Protein AF-A0A814R5I7-F1 (afdb_monomer_lite)

Secondary structure (DSSP, 8-state):
-------------------GGGS---HHHHHHHHHHIIIII--HHHHHHHHHHHHHHTT--HHHHHHHHHHTT---HHHHHHHHHHHHHS-HHHHHHTT--------STT-PPPPHHHHHHHHHHTTEEEEE----TTHHHHTSHHHHHHHHHHHHHHHTTTTTB-EE-TTSPEEPPSSS-B-EEEEEEEEEESSPPPSEEEEETT--PPPPPPSSPEEEEEEEEEESTT-SB-B--HHHHHHHHHH-GGGGS-SS-EEPTTB--EEE-BTTB----HHHHHHHHHHHHHHHTT-GGGS--

Foldseek 3Di:
DDDDDDDPPDDDPPPPPPDCPLQAADPVLLVVLVVLCVVVVVDLLSVLLSQLNVCSNVRNDLVVSQVVCVVVVHDHSVSSSVLNVCSVPPPPVVNVVVVFPQPPDDPDPPDGDGDPVRVVVVLVVQQWDKDFPPDDPPPPVCPPPVNVVVVVVVVCVCVVCVLQEWDADPVRDTDARDPHNDKDKDKDKDKDWDPDDDRIDIDHVPDDDDDDDDPTWIKMKIFIAISDPVDRGDFDDPVLLVVLCVVPVCLVDDPQWDDDRRGLITMHTPPVTHDDDPVNVVVSVVNVVSSVVSPVSPVDD

Structure (mmCIF, N/CA/C/O backbone):
data_AF-A0A814R5I7-F1
#
_entry.id   AF-A0A814R5I7-F1
#
loop_
_atom_site.gro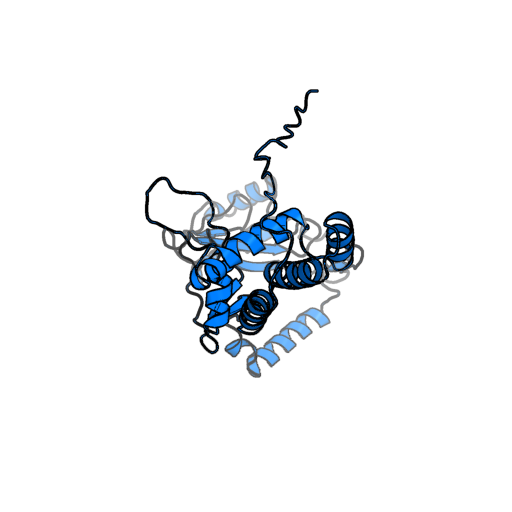up_PDB
_atom_site.id
_atom_site.type_symbol
_atom_site.label_atom_id
_atom_site.label_alt_id
_atom_site.label_comp_id
_atom_site.label_asym_id
_atom_site.label_entity_id
_atom_site.label_seq_id
_atom_site.pdbx_PDB_ins_code
_atom_site.Cartn_x
_atom_site.Cartn_y
_atom_site.Cartn_z
_atom_site.occupancy
_atom_site.B_iso_or_equiv
_atom_site.auth_seq_id
_atom_site.auth_comp_id
_atom_site.auth_asym_id
_atom_site.auth_atom_id
_atom_site.pdbx_PDB_model_num
ATOM 1 N N . MET A 1 1 ? 15.062 39.187 -3.751 1.00 37.19 1 MET A N 1
ATOM 2 C CA . MET A 1 1 ? 15.415 39.799 -5.048 1.00 37.19 1 MET A CA 1
ATOM 3 C C . MET A 1 1 ? 16.868 39.482 -5.330 1.00 37.19 1 MET A C 1
ATOM 5 O O . MET A 1 1 ? 17.689 39.780 -4.473 1.00 37.19 1 MET A O 1
ATOM 9 N N . ASN A 1 2 ? 17.101 38.852 -6.484 1.00 27.20 2 ASN A N 1
ATOM 10 C CA . ASN A 1 2 ? 18.359 38.449 -7.135 1.00 27.20 2 ASN A CA 1
ATOM 11 C C . ASN A 1 2 ? 18.425 36.939 -7.363 1.00 27.20 2 ASN A C 1
ATOM 13 O O . ASN A 1 2 ? 19.121 36.206 -6.669 1.00 27.20 2 ASN A O 1
ATOM 17 N N . GLU A 1 3 ? 17.661 36.511 -8.368 1.00 25.61 3 GLU A N 1
ATOM 18 C CA . GLU A 1 3 ? 17.960 35.323 -9.157 1.00 25.61 3 GLU A CA 1
ATOM 19 C C . GLU A 1 3 ? 19.057 35.702 -10.157 1.00 25.61 3 GLU A C 1
ATOM 21 O O . GLU A 1 3 ? 18.849 36.534 -11.039 1.00 25.61 3 GLU A O 1
ATOM 26 N N . SER A 1 4 ? 20.240 35.120 -9.999 1.00 27.11 4 SER A N 1
ATOM 27 C CA . SER A 1 4 ? 21.266 35.070 -11.036 1.00 27.11 4 SER A CA 1
ATOM 28 C C . SER A 1 4 ? 21.045 33.797 -11.848 1.00 27.11 4 SER A C 1
ATOM 30 O O . SER A 1 4 ? 21.457 32.701 -11.475 1.00 27.11 4 SER A O 1
ATOM 32 N N . SER A 1 5 ? 20.348 33.964 -12.966 1.00 29.08 5 SER A N 1
ATOM 33 C CA . SER A 1 5 ? 20.273 33.026 -14.079 1.00 29.08 5 SER A CA 1
ATOM 34 C C . SER A 1 5 ? 21.670 32.797 -14.656 1.00 29.08 5 SER A C 1
ATOM 36 O O . SER A 1 5 ? 22.244 33.708 -15.250 1.00 29.08 5 SER A O 1
ATOM 38 N N . ASN A 1 6 ? 22.213 31.591 -14.486 1.00 26.33 6 ASN A N 1
ATOM 39 C CA . ASN A 1 6 ? 23.470 31.195 -15.111 1.00 26.33 6 ASN A CA 1
ATOM 40 C C . ASN A 1 6 ? 23.165 30.505 -16.447 1.00 26.33 6 ASN A C 1
ATOM 42 O O . ASN A 1 6 ? 22.925 29.299 -16.517 1.00 26.33 6 ASN A O 1
ATOM 46 N N . SER A 1 7 ? 23.117 31.315 -17.501 1.00 31.27 7 SER A N 1
ATOM 47 C CA . SER A 1 7 ? 23.242 30.891 -18.889 1.00 31.27 7 SER A CA 1
ATOM 48 C C . SER A 1 7 ? 24.701 30.522 -19.155 1.00 31.27 7 SER A C 1
ATOM 50 O O . SER A 1 7 ? 25.537 31.411 -19.265 1.00 31.27 7 SER A O 1
ATOM 52 N N . ASN A 1 8 ? 25.002 29.231 -19.281 1.00 26.02 8 ASN A N 1
ATOM 53 C CA . ASN A 1 8 ? 26.243 28.768 -19.905 1.00 26.02 8 ASN A CA 1
ATOM 54 C C . ASN A 1 8 ? 25.901 28.157 -21.267 1.00 26.02 8 ASN A C 1
ATOM 56 O O . ASN A 1 8 ? 25.852 26.943 -21.449 1.00 26.02 8 ASN A O 1
ATOM 60 N N . THR A 1 9 ? 25.593 29.043 -22.206 1.00 34.47 9 THR A N 1
ATOM 61 C CA . THR A 1 9 ? 25.964 28.894 -23.613 1.00 34.47 9 THR A CA 1
ATOM 62 C C . THR A 1 9 ? 27.345 29.509 -23.745 1.00 34.47 9 THR A C 1
ATOM 64 O O . THR A 1 9 ? 27.457 30.693 -23.459 1.00 34.47 9 THR A O 1
ATOM 67 N N . ASP A 1 10 ? 28.341 28.689 -24.067 1.00 28.52 10 ASP A N 1
ATOM 68 C CA . ASP A 1 10 ? 29.687 29.007 -24.575 1.00 28.52 10 ASP A CA 1
ATOM 69 C C . ASP A 1 10 ? 30.515 27.721 -24.358 1.00 28.52 10 ASP A C 1
ATOM 71 O O . ASP A 1 10 ? 30.380 27.076 -23.321 1.00 28.52 10 ASP A O 1
ATOM 75 N N . SER A 1 11 ? 31.371 27.221 -25.238 1.00 35.88 11 SER A N 1
ATOM 76 C CA . SER A 1 11 ? 31.868 27.685 -26.526 1.00 35.88 11 SER A CA 1
ATOM 77 C C . SER A 1 11 ? 32.861 26.609 -26.984 1.00 35.88 11 SER A C 1
ATOM 79 O O . SER A 1 11 ? 33.889 26.428 -26.347 1.00 35.88 11 SER A O 1
ATOM 81 N N . GLU A 1 12 ? 32.571 25.879 -28.059 1.00 33.19 12 GLU A N 1
ATOM 82 C CA . GLU A 1 12 ? 33.592 25.153 -28.838 1.00 33.19 12 GLU A CA 1
ATOM 83 C C . GLU A 1 12 ? 33.170 25.196 -30.317 1.00 33.19 12 GLU A C 1
ATOM 85 O O . GLU A 1 12 ? 32.994 24.176 -30.981 1.00 33.19 12 GLU A O 1
ATOM 90 N N . ASP A 1 13 ? 32.957 26.415 -30.825 1.00 34.81 13 ASP A N 1
ATOM 91 C CA . ASP A 1 13 ? 33.094 26.698 -32.253 1.00 34.81 13 ASP A CA 1
ATOM 92 C C . ASP A 1 13 ? 34.601 26.757 -32.546 1.00 34.81 13 ASP A C 1
ATOM 94 O O . ASP A 1 13 ? 35.219 27.819 -32.590 1.00 34.81 13 ASP A O 1
ATOM 98 N N . GLU A 1 14 ? 35.222 25.586 -32.686 1.00 37.84 14 GLU A N 1
ATOM 99 C CA . GLU A 1 14 ? 36.399 25.497 -33.542 1.00 37.84 14 GLU A CA 1
ATOM 100 C C . GLU A 1 14 ? 35.899 25.734 -34.968 1.00 37.84 14 GLU A C 1
ATOM 102 O O . GLU A 1 14 ? 35.160 24.911 -35.519 1.00 37.84 14 GLU A O 1
ATOM 107 N N . ASP A 1 15 ? 36.261 26.887 -35.536 1.00 37.28 15 ASP A N 1
ATOM 108 C CA . ASP A 1 15 ? 36.061 27.224 -36.942 1.00 37.28 15 ASP A CA 1
ATOM 109 C C . ASP A 1 15 ? 36.700 26.135 -37.814 1.00 37.28 15 ASP A C 1
ATOM 111 O O . ASP A 1 15 ? 37.879 26.170 -38.166 1.00 37.28 15 ASP A O 1
ATOM 115 N N . PHE A 1 16 ? 35.906 25.118 -38.143 1.00 44.50 16 PHE A N 1
ATOM 116 C CA . PHE A 1 16 ? 36.262 24.103 -39.115 1.00 44.50 16 PHE A CA 1
ATOM 117 C C . PHE A 1 16 ? 36.207 24.771 -40.489 1.00 44.50 16 PHE A C 1
ATOM 119 O O . PHE A 1 16 ? 35.162 24.791 -41.146 1.00 44.50 16 PHE A O 1
ATOM 126 N N . GLU A 1 17 ? 37.322 25.375 -40.902 1.00 43.75 17 GLU A N 1
ATOM 127 C CA . GLU A 1 17 ? 37.530 25.802 -42.280 1.00 43.75 17 GLU A CA 1
ATOM 128 C C . GLU A 1 17 ? 37.370 24.570 -43.176 1.00 43.75 17 GLU A C 1
ATOM 130 O O . GLU A 1 17 ? 38.229 23.690 -43.240 1.00 43.75 17 GLU A O 1
ATOM 135 N N . MET A 1 18 ? 36.213 24.474 -43.834 1.00 52.50 18 MET A N 1
ATOM 136 C CA . MET A 1 18 ? 35.954 23.473 -44.859 1.00 52.50 18 MET A CA 1
ATOM 137 C C . MET A 1 18 ? 36.846 23.765 -46.068 1.00 52.50 18 MET A C 1
ATOM 139 O O . MET A 1 18 ? 36.427 24.406 -47.031 1.00 52.50 18 MET A O 1
ATOM 143 N N . ASP A 1 19 ? 38.086 23.286 -46.005 1.00 45.84 19 ASP A N 1
ATOM 144 C CA . ASP A 1 19 ? 38.976 23.184 -47.153 1.00 45.84 19 ASP A CA 1
ATOM 145 C C . ASP A 1 19 ? 38.255 22.421 -48.282 1.00 45.84 19 ASP A C 1
ATOM 147 O O . ASP A 1 19 ? 37.472 21.495 -48.037 1.00 45.84 19 ASP A O 1
ATOM 151 N N . GLY A 1 20 ? 38.501 22.815 -49.531 1.00 52.34 20 GLY A N 1
ATOM 152 C CA . GLY A 1 20 ? 37.790 22.425 -50.755 1.00 52.34 20 GLY A CA 1
ATOM 153 C C . GLY A 1 20 ? 37.771 20.924 -51.099 1.00 52.34 20 GLY A C 1
ATOM 154 O O . GLY A 1 20 ? 37.333 20.554 -52.187 1.00 52.34 20 GLY A O 1
ATOM 155 N N . SER A 1 21 ? 38.185 20.045 -50.184 1.00 54.34 21 SER A N 1
ATOM 156 C CA . SER A 1 21 ? 38.235 18.580 -50.309 1.00 54.34 21 SER A CA 1
ATOM 157 C C . SER A 1 21 ? 36.866 17.868 -50.289 1.00 54.34 21 SER A C 1
ATOM 159 O O . SER A 1 21 ? 36.766 16.676 -50.595 1.00 54.34 21 SER A O 1
ATOM 161 N N . LEU A 1 22 ? 35.784 18.579 -49.954 1.00 61.28 22 LEU A N 1
ATOM 162 C CA . LEU A 1 22 ? 34.404 18.056 -49.911 1.00 61.28 22 LEU A CA 1
ATOM 163 C C . LEU A 1 22 ? 33.529 18.533 -51.086 1.00 61.28 22 LEU A C 1
ATOM 165 O O . LEU A 1 22 ? 32.327 18.255 -51.121 1.00 61.28 22 LEU A O 1
ATOM 169 N N . GLY A 1 23 ? 34.119 19.242 -52.057 1.00 61.25 23 GLY A N 1
ATOM 170 C CA . GLY A 1 23 ? 33.401 19.811 -53.200 1.00 61.25 23 GLY A CA 1
ATOM 171 C C . GLY A 1 23 ? 32.675 18.762 -54.044 1.00 61.25 23 GLY A C 1
ATOM 172 O O . GLY A 1 23 ? 31.523 18.989 -54.417 1.00 61.25 23 GLY A O 1
ATOM 173 N N . HIS A 1 24 ? 33.308 17.604 -54.254 1.00 74.81 24 HIS A N 1
ATOM 174 C CA . HIS A 1 24 ? 32.756 16.467 -54.985 1.00 74.81 24 HIS A CA 1
ATOM 175 C C . HIS A 1 24 ? 32.884 15.180 -54.157 1.00 74.81 24 HIS A C 1
ATOM 177 O O . HIS A 1 24 ? 33.904 14.932 -53.507 1.00 74.81 24 HIS A O 1
ATOM 183 N N . VAL A 1 25 ? 31.822 14.379 -54.154 1.00 84.38 25 VAL A N 1
ATOM 184 C CA . VAL A 1 25 ? 31.757 13.085 -53.468 1.00 84.38 25 VAL A CA 1
ATOM 185 C C . VAL A 1 25 ? 31.599 12.011 -54.528 1.00 84.38 25 VAL A C 1
ATOM 187 O O . VAL A 1 25 ? 30.686 12.109 -55.344 1.00 84.38 25 VAL A O 1
ATOM 190 N N . ASP A 1 26 ? 32.499 11.031 -54.533 1.00 87.06 26 ASP A N 1
ATOM 191 C CA . ASP A 1 26 ? 32.509 9.952 -55.521 1.00 87.06 26 ASP A CA 1
ATOM 192 C C . ASP A 1 26 ? 31.358 8.959 -55.289 1.00 87.06 26 ASP A C 1
ATOM 194 O O . ASP A 1 26 ? 30.899 8.768 -54.158 1.00 87.06 26 ASP A O 1
ATOM 198 N N . ILE A 1 27 ? 30.897 8.329 -56.367 1.00 90.12 27 ILE A N 1
ATOM 199 C CA . ILE A 1 27 ? 29.845 7.315 -56.352 1.00 90.12 27 ILE A CA 1
ATOM 200 C C . ILE A 1 27 ? 30.267 6.067 -55.572 1.00 90.12 27 ILE A C 1
ATOM 202 O O . ILE A 1 27 ? 29.426 5.478 -54.895 1.00 90.12 27 ILE A O 1
ATOM 206 N N . ASP A 1 28 ? 31.555 5.718 -55.592 1.00 87.00 28 ASP A N 1
ATOM 207 C CA . ASP A 1 28 ? 32.090 4.567 -54.858 1.00 87.00 28 ASP A CA 1
ATOM 208 C C . ASP A 1 28 ? 31.946 4.766 -53.342 1.00 87.00 28 ASP A C 1
ATOM 210 O O . ASP A 1 28 ? 31.432 3.900 -52.638 1.00 87.00 28 ASP A O 1
ATOM 214 N N . LEU A 1 29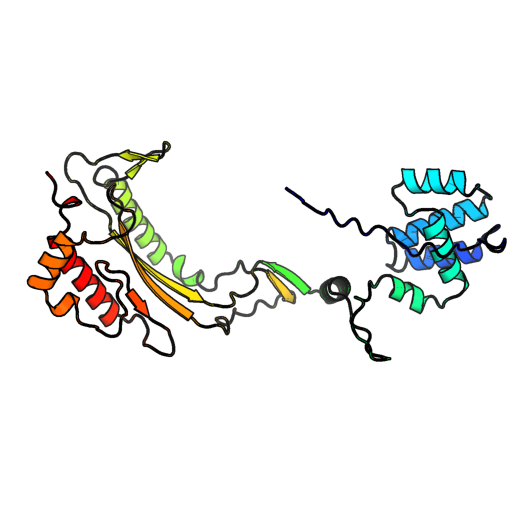 ? 32.257 5.967 -52.843 1.00 85.62 29 LEU A N 1
ATOM 215 C CA . LEU A 1 29 ? 32.054 6.308 -51.433 1.00 85.62 29 LEU A CA 1
ATOM 216 C C . LEU A 1 29 ? 30.564 6.314 -51.054 1.00 85.62 29 LEU A C 1
ATOM 218 O O . LEU A 1 29 ? 30.195 5.913 -49.953 1.00 85.62 29 LEU A O 1
ATOM 222 N N . ILE A 1 30 ? 29.683 6.759 -51.957 1.00 89.50 30 ILE A N 1
ATOM 223 C CA . ILE A 1 30 ? 28.232 6.683 -51.729 1.00 89.50 30 ILE A CA 1
ATOM 224 C C . ILE A 1 30 ? 27.784 5.224 -51.618 1.00 89.50 30 ILE A C 1
ATOM 226 O O . ILE A 1 30 ? 26.958 4.919 -50.756 1.00 89.50 30 ILE A O 1
ATOM 230 N N . ALA A 1 31 ? 28.318 4.333 -52.458 1.00 88.50 31 ALA A N 1
ATOM 231 C CA . ALA A 1 31 ? 28.019 2.908 -52.405 1.00 88.50 31 ALA A CA 1
ATOM 232 C C . ALA A 1 31 ? 28.482 2.286 -51.078 1.00 88.50 31 ALA A C 1
ATOM 234 O O . ALA A 1 31 ? 27.697 1.588 -50.440 1.00 88.50 31 ALA A O 1
ATOM 235 N N . GLU A 1 32 ? 29.680 2.623 -50.596 1.00 85.75 32 GLU A N 1
ATOM 236 C CA . GLU A 1 32 ? 30.179 2.175 -49.287 1.00 85.75 32 GLU A CA 1
ATOM 237 C C . GLU A 1 32 ? 29.293 2.660 -48.127 1.00 85.75 32 GLU A C 1
ATOM 239 O O . GLU A 1 32 ? 28.916 1.881 -47.249 1.00 85.75 32 GLU A O 1
ATOM 244 N N . ILE A 1 33 ? 28.889 3.936 -48.134 1.00 86.38 33 ILE A N 1
ATOM 245 C CA . ILE A 1 33 ? 27.987 4.490 -47.110 1.00 86.38 33 ILE A CA 1
ATOM 246 C C . ILE A 1 33 ? 26.601 3.827 -47.188 1.00 86.38 33 ILE A C 1
ATOM 248 O O . ILE A 1 33 ? 25.953 3.607 -46.159 1.00 86.38 33 ILE A O 1
ATOM 252 N N . LEU A 1 34 ? 26.128 3.502 -48.394 1.00 88.81 34 LEU A N 1
ATOM 253 C CA . LEU A 1 34 ? 24.863 2.805 -48.606 1.00 88.81 34 LEU A CA 1
ATOM 254 C C . LEU A 1 34 ? 24.917 1.379 -48.049 1.00 88.81 34 LEU A C 1
ATOM 256 O O . LEU A 1 34 ? 24.022 1.002 -47.292 1.00 88.81 34 LEU A O 1
ATOM 260 N N . GLU A 1 35 ? 25.959 0.612 -48.369 1.00 83.44 35 GLU A N 1
ATOM 261 C CA . GLU A 1 35 ? 26.176 -0.730 -47.819 1.00 83.44 35 GLU A CA 1
ATOM 262 C C . GLU A 1 35 ? 26.271 -0.692 -46.293 1.00 83.44 35 GLU A C 1
ATOM 264 O O . GLU A 1 35 ? 25.592 -1.463 -45.613 1.00 83.44 35 GLU A O 1
ATOM 269 N N . PHE A 1 36 ? 26.997 0.285 -45.746 1.00 82.50 36 PHE A N 1
ATOM 270 C CA . PHE A 1 36 ? 27.076 0.510 -44.307 1.00 82.50 36 PHE A CA 1
ATOM 271 C C . PHE A 1 36 ? 25.700 0.770 -43.678 1.00 82.50 36 PHE A C 1
ATOM 273 O O . PHE A 1 36 ? 25.368 0.221 -42.628 1.00 82.50 36 PHE A O 1
ATOM 280 N N . CYS A 1 37 ? 24.853 1.581 -44.318 1.00 83.75 37 CYS A N 1
ATOM 281 C CA . CYS A 1 37 ? 23.487 1.803 -43.843 1.00 83.75 37 CYS A CA 1
ATOM 282 C C . CYS A 1 37 ? 22.641 0.520 -43.903 1.00 83.75 37 CYS A C 1
ATOM 284 O O . CYS A 1 37 ? 21.853 0.269 -42.985 1.00 83.75 37 CYS A O 1
ATOM 286 N N . LEU A 1 38 ? 22.797 -0.286 -44.957 1.00 82.94 38 LEU A N 1
ATOM 287 C CA . LEU A 1 38 ? 22.054 -1.531 -45.156 1.00 82.94 38 LEU A CA 1
ATOM 288 C C . LEU A 1 38 ? 22.466 -2.632 -44.167 1.00 82.94 38 LEU A C 1
ATOM 290 O O . LEU A 1 38 ? 21.600 -3.397 -43.733 1.00 82.94 38 LEU A O 1
ATOM 294 N N . ASP A 1 39 ? 23.724 -2.667 -43.720 1.00 76.75 39 ASP A N 1
ATOM 295 C CA . ASP A 1 39 ? 24.219 -3.618 -42.715 1.00 76.75 39 ASP A CA 1
ATOM 296 C C . ASP A 1 39 ? 23.849 -3.214 -41.271 1.00 76.75 39 ASP A C 1
ATOM 298 O O . ASP A 1 39 ? 24.674 -3.095 -40.373 1.00 76.75 39 ASP A O 1
ATOM 302 N N . ARG A 1 40 ? 22.556 -2.960 -41.027 1.00 65.62 40 ARG A N 1
ATOM 303 C CA . ARG A 1 40 ? 21.965 -2.646 -39.704 1.00 65.62 40 ARG A CA 1
ATOM 304 C C . ARG A 1 40 ? 22.469 -1.367 -39.018 1.00 65.62 40 ARG A C 1
ATOM 306 O O . ARG A 1 40 ? 22.119 -1.137 -37.857 1.00 65.62 40 ARG A O 1
ATOM 313 N N . HIS A 1 41 ? 23.177 -0.483 -39.721 1.00 72.25 41 HIS A N 1
ATOM 314 C CA . HIS A 1 41 ? 23.593 0.824 -39.196 1.00 72.25 41 HIS A CA 1
ATOM 315 C C . HIS A 1 41 ? 22.755 2.004 -39.723 1.00 72.25 41 HIS A C 1
ATOM 317 O O . HIS A 1 41 ? 23.146 3.162 -39.570 1.00 72.25 41 HIS A O 1
ATOM 323 N N . CYS A 1 42 ? 21.567 1.755 -40.283 1.00 80.19 42 CYS A N 1
ATOM 324 C CA . CYS A 1 42 ? 20.638 2.806 -40.704 1.00 80.19 42 CYS A CA 1
ATOM 325 C C . CYS A 1 42 ? 20.041 3.564 -39.500 1.00 80.19 42 CYS A C 1
ATOM 327 O O . CYS A 1 42 ? 19.075 3.131 -38.871 1.00 80.19 42 CYS A O 1
ATOM 329 N N . ASN A 1 43 ? 20.599 4.733 -39.187 1.00 80.62 43 ASN A N 1
ATOM 330 C CA . ASN A 1 43 ? 20.080 5.676 -38.195 1.00 80.62 43 ASN A CA 1
ATOM 331 C C . ASN A 1 43 ? 20.061 7.101 -38.775 1.00 80.62 43 ASN A C 1
ATOM 333 O O . ASN A 1 43 ? 20.637 7.349 -39.833 1.00 80.62 43 ASN A O 1
ATOM 337 N N . LYS A 1 44 ? 19.420 8.051 -38.077 1.00 82.94 44 LYS A N 1
ATOM 338 C CA . LYS A 1 44 ? 19.284 9.445 -38.542 1.00 82.94 44 LYS A CA 1
ATOM 339 C C . LYS A 1 44 ? 20.628 10.070 -38.935 1.00 82.94 44 LYS A C 1
ATOM 341 O O . LYS A 1 44 ? 20.673 10.782 -39.931 1.00 82.94 44 LYS A O 1
ATOM 346 N N . ARG A 1 45 ? 21.716 9.786 -38.211 1.00 84.38 45 ARG A N 1
ATOM 347 C CA . ARG A 1 45 ? 23.053 10.304 -38.535 1.00 84.38 45 ARG A CA 1
ATOM 348 C C . ARG A 1 45 ? 23.561 9.745 -39.859 1.00 84.38 45 ARG A C 1
ATOM 350 O O . ARG A 1 45 ? 23.840 10.515 -40.768 1.00 84.38 45 ARG A O 1
ATOM 357 N N . ASN A 1 46 ? 23.628 8.425 -39.983 1.00 86.50 46 ASN A N 1
ATOM 358 C CA . ASN A 1 46 ? 24.208 7.771 -41.158 1.00 86.50 46 ASN A CA 1
ATOM 359 C C . ASN A 1 46 ? 23.357 8.014 -42.416 1.00 86.50 46 ASN A C 1
ATOM 361 O O . ASN A 1 46 ? 23.897 8.259 -43.489 1.00 86.50 46 ASN A O 1
ATOM 365 N N . LEU A 1 47 ? 22.030 8.083 -42.261 1.00 89.19 47 LEU A N 1
ATOM 366 C CA . LEU A 1 47 ? 21.125 8.478 -43.337 1.00 89.19 47 LEU A CA 1
ATOM 367 C C . LEU A 1 47 ? 21.336 9.943 -43.753 1.00 89.19 47 LEU A C 1
ATOM 369 O O . LEU A 1 47 ? 21.325 10.242 -44.942 1.00 89.19 47 LEU A O 1
ATOM 373 N N . SER A 1 48 ? 21.582 10.848 -42.797 1.00 91.50 48 SER A N 1
ATOM 374 C CA . SER A 1 48 ? 21.917 12.247 -43.108 1.00 91.50 48 SER A CA 1
ATOM 375 C C . SER A 1 48 ? 23.221 12.346 -43.898 1.00 91.50 48 SER A C 1
ATOM 377 O O . SER A 1 48 ? 23.285 13.113 -44.851 1.00 91.50 48 SER A O 1
ATOM 379 N N . VAL A 1 49 ? 24.236 11.545 -43.551 1.00 91.44 49 VAL A N 1
ATOM 380 C CA . VAL A 1 49 ? 25.518 11.487 -44.273 1.00 91.44 49 VAL A CA 1
ATOM 381 C C . VAL A 1 49 ? 25.339 10.921 -45.680 1.00 91.44 49 VAL A C 1
ATOM 383 O O . VAL A 1 49 ? 25.865 11.502 -46.627 1.00 91.44 49 VAL A O 1
ATOM 386 N N . LEU A 1 50 ? 24.565 9.844 -45.847 1.00 92.94 50 LEU A N 1
ATOM 387 C CA . LEU A 1 50 ? 24.264 9.259 -47.157 1.00 92.94 50 LEU A CA 1
ATOM 388 C C . LEU A 1 50 ? 23.553 10.264 -48.071 1.00 92.94 50 LEU A C 1
ATOM 390 O O . LEU A 1 50 ? 23.987 10.508 -49.194 1.00 92.94 50 LEU A O 1
ATOM 394 N N . ILE A 1 51 ? 22.484 10.887 -47.572 1.00 93.56 51 ILE A N 1
ATOM 395 C CA . ILE A 1 51 ? 21.705 11.877 -48.324 1.00 93.56 51 ILE A CA 1
ATOM 396 C C . ILE A 1 51 ? 22.574 13.086 -48.664 1.00 93.56 51 ILE A C 1
ATOM 398 O O . ILE A 1 51 ? 22.599 13.522 -49.812 1.00 93.56 51 ILE A O 1
ATOM 402 N N . PHE A 1 52 ? 23.334 13.598 -47.696 1.00 93.44 52 PHE A N 1
ATOM 403 C CA . PHE A 1 52 ? 24.265 14.695 -47.930 1.00 93.44 52 PHE A CA 1
ATOM 404 C C . PHE A 1 52 ? 25.312 14.341 -48.996 1.00 93.44 52 PHE A C 1
ATOM 406 O O . PHE A 1 52 ? 25.554 15.137 -49.897 1.00 93.44 52 PHE A O 1
ATOM 413 N N . SER A 1 53 ? 25.872 13.129 -48.958 1.00 91.50 53 SER A N 1
ATOM 414 C CA . SER A 1 53 ? 26.847 12.633 -49.942 1.00 91.50 53 SER A CA 1
ATOM 415 C C . SER A 1 53 ? 26.277 12.612 -51.359 1.00 91.50 53 SER A C 1
ATOM 417 O O . SER A 1 53 ? 26.925 13.091 -52.288 1.00 91.50 53 SER A O 1
ATOM 419 N N . ILE A 1 54 ? 25.034 12.145 -51.514 1.00 93.81 54 ILE A N 1
ATOM 420 C CA . ILE A 1 54 ? 24.309 12.160 -52.791 1.00 93.81 54 ILE A CA 1
ATOM 421 C C . ILE A 1 54 ? 24.121 13.601 -53.285 1.00 93.81 54 ILE A C 1
ATOM 423 O O . ILE A 1 54 ? 24.430 13.908 -54.435 1.00 93.81 54 ILE A O 1
ATOM 427 N N . LEU A 1 55 ? 23.677 14.516 -52.417 1.00 92.75 55 LEU A N 1
ATOM 428 C CA . LEU A 1 55 ? 23.506 15.931 -52.771 1.00 92.75 55 LEU A CA 1
ATOM 429 C C . LEU A 1 55 ? 24.833 16.575 -53.206 1.00 92.75 55 LEU A C 1
ATOM 431 O O . LEU A 1 55 ? 24.866 17.327 -54.182 1.00 92.75 55 LEU A O 1
ATOM 435 N N . ARG A 1 56 ? 25.945 16.247 -52.535 1.00 91.69 56 ARG A N 1
ATOM 436 C CA . ARG A 1 56 ? 27.284 16.713 -52.923 1.00 91.69 56 ARG A CA 1
ATOM 437 C C . ARG A 1 56 ? 27.748 16.125 -54.259 1.00 91.69 56 ARG A C 1
ATOM 439 O O . ARG A 1 56 ? 28.361 16.852 -55.037 1.00 91.69 56 ARG A O 1
ATOM 446 N N . ASN A 1 57 ? 27.438 14.862 -54.560 1.00 92.81 57 ASN A N 1
ATOM 447 C CA . ASN A 1 57 ? 27.731 14.251 -55.864 1.00 92.81 57 ASN A CA 1
ATOM 448 C C . ASN A 1 57 ? 27.001 14.977 -57.010 1.00 92.81 57 ASN A C 1
ATOM 450 O O . ASN A 1 57 ? 27.615 15.285 -58.030 1.00 92.81 57 ASN A O 1
ATOM 454 N N . PHE A 1 58 ? 25.749 15.393 -56.787 1.00 92.06 58 PHE A N 1
ATOM 455 C CA . PHE A 1 58 ? 24.976 16.228 -57.718 1.00 92.06 58 PHE A CA 1
ATOM 456 C C . PHE A 1 58 ? 25.332 17.726 -57.686 1.00 92.06 58 PHE A C 1
ATOM 458 O O . PHE A 1 58 ? 24.631 18.540 -58.284 1.00 92.06 58 PHE A O 1
ATOM 465 N N . SER A 1 59 ? 26.427 18.111 -57.021 1.00 88.94 59 SER A N 1
ATOM 466 C CA . SER A 1 59 ? 26.897 19.503 -56.921 1.00 88.94 59 SER A CA 1
ATOM 467 C C . SER A 1 59 ? 25.876 20.482 -56.319 1.00 88.94 59 SER A C 1
ATOM 469 O O . SER A 1 59 ? 25.933 21.684 -56.582 1.00 88.94 59 SER A O 1
ATOM 471 N N . VAL A 1 60 ? 24.951 19.993 -55.486 1.00 89.69 60 VAL A N 1
ATOM 472 C CA . VAL A 1 60 ? 23.996 20.838 -54.753 1.00 89.69 60 VAL A CA 1
ATOM 473 C C . VAL A 1 60 ? 24.767 21.760 -53.806 1.00 89.69 60 VAL A C 1
ATOM 475 O O . VAL A 1 60 ? 25.766 21.353 -53.206 1.00 89.69 60 VAL A O 1
ATOM 478 N N . THR A 1 61 ? 24.348 23.020 -53.670 1.00 89.69 61 THR A N 1
ATOM 479 C CA . THR A 1 61 ? 25.040 23.973 -52.787 1.00 89.69 61 THR A CA 1
ATOM 480 C C . THR A 1 61 ? 24.860 23.585 -51.315 1.00 89.69 61 THR A C 1
ATOM 482 O O . THR A 1 61 ? 23.873 22.949 -50.954 1.00 89.69 61 THR A O 1
ATOM 485 N N . PHE A 1 62 ? 25.795 23.966 -50.438 1.00 87.69 62 PHE A N 1
ATOM 486 C CA . PHE A 1 62 ? 25.663 23.712 -48.991 1.00 87.69 62 PHE A CA 1
ATOM 487 C C . PHE A 1 62 ? 24.369 24.297 -48.419 1.00 87.69 62 PHE A C 1
ATOM 489 O O . PHE A 1 62 ? 23.655 23.624 -47.687 1.00 87.69 62 PHE A O 1
ATOM 496 N N . ARG A 1 63 ? 24.005 25.509 -48.856 1.00 89.69 63 ARG A N 1
ATOM 497 C CA . ARG A 1 63 ? 22.762 26.172 -48.453 1.00 89.69 63 ARG A CA 1
ATOM 498 C C . ARG A 1 63 ? 21.518 25.363 -48.828 1.00 89.69 63 ARG A C 1
ATOM 500 O O . ARG A 1 63 ? 20.611 25.233 -48.010 1.00 89.69 63 ARG A O 1
ATOM 507 N N . ASP A 1 64 ? 21.470 24.836 -50.049 1.00 91.31 64 ASP A N 1
ATOM 508 C CA . ASP A 1 64 ? 20.327 24.043 -50.511 1.00 91.31 64 ASP A CA 1
ATOM 509 C C . ASP A 1 64 ? 20.301 22.661 -49.847 1.00 91.31 64 ASP A C 1
ATOM 511 O O . ASP A 1 64 ? 19.230 22.147 -49.529 1.00 91.31 64 ASP A O 1
ATOM 515 N N . ALA A 1 65 ? 21.475 22.082 -49.577 1.00 90.81 65 ALA A N 1
ATOM 516 C CA . ALA A 1 65 ? 21.597 20.838 -48.831 1.00 90.81 65 ALA A CA 1
ATOM 517 C C . ALA A 1 65 ? 21.118 20.994 -47.378 1.00 90.81 65 ALA A C 1
ATOM 519 O O . ALA A 1 65 ? 20.360 20.150 -46.911 1.00 90.81 65 ALA A O 1
ATOM 520 N N . GLU A 1 66 ? 21.479 22.081 -46.691 1.00 91.75 66 GLU A N 1
ATOM 521 C CA . GLU A 1 66 ? 20.995 22.397 -45.339 1.00 91.75 66 GLU A CA 1
ATOM 522 C C . GLU A 1 66 ? 19.469 22.536 -45.312 1.00 91.75 66 GLU A C 1
ATOM 524 O O . GLU A 1 66 ? 18.781 21.935 -44.480 1.00 91.75 66 GLU A O 1
ATOM 529 N N . LEU A 1 67 ? 18.914 23.274 -46.279 1.00 92.50 67 LEU A N 1
ATOM 530 C CA . LEU A 1 67 ? 17.469 23.431 -46.397 1.00 92.50 67 LEU A CA 1
ATOM 531 C C . LEU A 1 67 ? 16.783 22.076 -46.620 1.00 92.50 67 LEU A C 1
ATOM 533 O O . LEU A 1 67 ? 15.809 21.770 -45.936 1.00 92.50 67 LEU A O 1
ATOM 537 N N . PHE A 1 68 ? 17.312 21.240 -47.515 1.00 93.81 68 PHE A N 1
ATOM 538 C CA . PHE A 1 68 ? 16.764 19.912 -47.786 1.00 93.81 68 PHE A CA 1
ATOM 539 C C . PHE A 1 68 ? 16.837 18.990 -46.563 1.00 93.81 68 PHE A C 1
ATOM 541 O O . PHE A 1 68 ? 15.830 18.397 -46.177 1.00 93.81 68 PHE A O 1
ATOM 548 N N . LEU A 1 69 ? 18.005 18.892 -45.919 1.00 92.44 69 LEU A N 1
ATOM 549 C CA . LEU A 1 69 ? 18.207 18.047 -44.742 1.00 92.44 69 LEU A CA 1
ATOM 550 C C . LEU A 1 69 ? 17.294 18.473 -43.586 1.00 92.44 69 LEU A C 1
ATOM 552 O O . LEU A 1 69 ? 16.693 17.616 -42.935 1.00 92.44 69 LEU A O 1
ATOM 556 N N . SER A 1 70 ? 17.118 19.778 -43.361 1.00 90.75 70 SER A N 1
ATOM 557 C CA . SER A 1 70 ? 16.211 20.276 -42.321 1.00 90.75 70 SER A CA 1
ATOM 558 C C . SER A 1 70 ? 14.746 19.881 -42.572 1.00 90.75 70 SER A C 1
ATOM 560 O O . SER A 1 70 ? 14.059 19.459 -41.640 1.00 90.75 70 SER A O 1
ATOM 562 N N . GLN A 1 71 ? 14.281 19.916 -43.828 1.00 94.12 71 GLN A N 1
ATOM 563 C CA . GLN A 1 71 ? 12.908 19.551 -44.207 1.00 94.12 71 GLN A CA 1
ATOM 564 C C . GLN A 1 71 ? 12.582 18.077 -43.949 1.00 94.12 71 GLN A C 1
ATOM 566 O O . GLN A 1 71 ? 11.459 17.752 -43.566 1.00 94.12 71 GLN A O 1
ATOM 571 N N . ILE A 1 72 ? 13.560 17.187 -44.117 1.00 92.19 72 ILE A N 1
ATOM 572 C CA . ILE A 1 72 ? 13.403 15.751 -43.841 1.00 92.19 72 ILE A CA 1
ATOM 573 C C . ILE A 1 72 ? 13.823 15.367 -42.416 1.00 92.19 72 ILE A C 1
ATOM 575 O O . ILE A 1 72 ? 13.945 14.183 -42.101 1.00 92.19 72 ILE A O 1
ATOM 579 N N . ASN A 1 73 ? 14.025 16.358 -41.539 1.00 90.56 73 ASN A N 1
ATOM 580 C CA . ASN A 1 73 ? 14.444 16.169 -40.153 1.00 90.56 73 ASN A CA 1
ATOM 581 C C . ASN A 1 73 ? 15.749 15.353 -40.037 1.00 90.56 73 ASN A C 1
ATOM 583 O O . ASN A 1 73 ? 15.876 14.487 -39.167 1.00 90.56 73 ASN A O 1
ATOM 587 N N . CYS A 1 74 ? 16.718 15.630 -40.909 1.00 90.44 74 CYS A N 1
ATOM 588 C CA . CYS A 1 74 ? 18.092 15.131 -40.861 1.00 90.44 74 CYS A CA 1
ATOM 589 C C . CYS A 1 74 ? 18.998 16.059 -40.025 1.00 90.44 74 CYS A C 1
ATOM 591 O O . CYS A 1 74 ? 18.527 16.985 -39.365 1.00 90.44 74 CYS A O 1
ATOM 593 N N . MET A 1 75 ? 20.290 15.738 -39.938 1.00 88.81 75 MET A N 1
ATOM 594 C CA . MET A 1 75 ? 21.304 16.600 -39.312 1.00 88.81 75 MET A CA 1
ATOM 595 C C . MET A 1 75 ? 21.625 17.815 -40.191 1.00 88.81 75 MET A C 1
ATOM 597 O O . MET A 1 75 ? 21.341 17.780 -41.384 1.00 88.81 75 MET A O 1
ATOM 601 N N . SER A 1 76 ? 22.266 18.839 -39.619 1.00 89.44 76 SER A N 1
ATOM 602 C CA . SER A 1 76 ? 22.778 19.965 -40.408 1.00 89.44 76 SER A CA 1
ATOM 603 C C . SER A 1 76 ? 23.884 19.540 -41.374 1.00 89.44 76 SER A C 1
ATOM 605 O O . SER A 1 76 ? 24.604 18.567 -41.125 1.00 89.44 76 SER A O 1
ATOM 607 N N . ASP A 1 77 ? 24.056 20.303 -42.444 1.00 86.06 77 ASP A N 1
ATOM 608 C CA . ASP A 1 77 ? 25.078 20.170 -43.472 1.00 86.06 77 ASP A CA 1
ATOM 609 C C . ASP A 1 77 ? 26.488 20.163 -42.874 1.00 86.06 77 ASP A C 1
ATOM 611 O O . ASP A 1 77 ? 27.278 19.284 -43.202 1.00 86.06 77 ASP A O 1
ATOM 615 N N . LYS A 1 78 ? 26.781 21.046 -41.911 1.00 86.69 78 LYS A N 1
ATOM 616 C CA . LYS A 1 78 ? 28.051 21.078 -41.171 1.00 86.69 78 LYS A CA 1
ATOM 617 C C . LYS A 1 78 ? 28.307 19.760 -40.445 1.00 86.69 78 LYS A C 1
ATOM 619 O O . LYS A 1 78 ? 29.403 19.202 -40.508 1.00 86.69 78 LYS A O 1
ATOM 624 N N . SER A 1 79 ? 27.286 19.235 -39.770 1.00 83.69 79 SER A N 1
ATOM 625 C CA . SER A 1 79 ? 27.404 17.983 -39.020 1.00 83.69 79 SER A CA 1
ATOM 626 C C . SER A 1 79 ? 27.541 16.780 -39.952 1.00 83.69 79 SER A C 1
ATOM 628 O O . SER A 1 79 ? 28.342 15.882 -39.690 1.00 83.69 79 SER A O 1
ATOM 630 N N . ALA A 1 80 ? 26.783 16.768 -41.051 1.00 86.81 80 ALA A N 1
ATOM 631 C CA . ALA A 1 80 ? 26.847 15.734 -42.073 1.00 86.81 80 ALA A CA 1
ATOM 632 C C . ALA A 1 80 ? 28.196 15.753 -42.806 1.00 86.81 80 ALA A C 1
ATOM 634 O O . ALA A 1 80 ? 28.777 14.694 -43.016 1.00 86.81 80 ALA A O 1
ATOM 635 N N . ALA A 1 81 ? 28.740 16.932 -43.115 1.00 86.56 81 ALA A N 1
ATOM 636 C CA . ALA A 1 81 ? 30.055 17.106 -43.724 1.00 86.56 81 ALA A CA 1
ATOM 637 C C . ALA A 1 81 ? 31.181 16.623 -42.805 1.00 86.56 81 ALA A C 1
ATOM 639 O O . ALA A 1 81 ? 32.061 15.890 -43.253 1.00 86.56 81 ALA A O 1
ATOM 640 N N . LYS A 1 82 ? 31.121 16.953 -41.508 1.00 84.94 82 LYS A N 1
ATOM 641 C CA . LYS A 1 82 ? 32.076 16.452 -40.507 1.00 84.94 82 LYS A CA 1
ATOM 642 C C . LYS A 1 82 ? 32.060 14.926 -40.428 1.00 84.94 82 LYS A C 1
ATOM 644 O O . LYS A 1 82 ? 33.109 14.294 -40.390 1.00 84.94 82 LYS A O 1
ATOM 649 N N . GLN A 1 83 ? 30.875 14.323 -40.426 1.00 84.38 83 GLN A N 1
ATOM 650 C CA . GLN A 1 83 ? 30.725 12.867 -40.384 1.00 84.38 83 GLN A CA 1
ATOM 651 C C . GLN A 1 83 ? 31.136 12.200 -41.705 1.00 84.38 83 GLN A C 1
ATOM 653 O O . GLN A 1 83 ? 31.767 11.151 -41.685 1.00 84.38 83 GLN A O 1
ATOM 658 N N . LEU A 1 84 ? 30.860 12.829 -42.848 1.00 85.88 84 LEU A N 1
ATOM 659 C CA . LEU A 1 84 ? 31.339 12.378 -44.154 1.00 85.88 84 LEU A CA 1
ATOM 660 C C . LEU A 1 84 ? 32.869 12.406 -44.238 1.00 85.88 84 LEU A C 1
ATOM 662 O O . LEU A 1 84 ? 33.471 11.497 -44.801 1.00 85.88 84 LEU A O 1
ATOM 666 N N . PHE A 1 85 ? 33.506 13.430 -43.669 1.00 85.25 85 PHE A N 1
ATOM 667 C CA . PHE A 1 85 ? 34.960 13.484 -43.576 1.00 85.25 85 PHE A CA 1
ATOM 668 C C . PHE A 1 85 ? 35.503 12.297 -42.776 1.00 85.25 85 PHE A C 1
ATOM 670 O O . PHE A 1 85 ? 36.382 11.603 -43.274 1.00 85.25 85 PHE A O 1
ATOM 677 N N . LYS A 1 86 ? 34.906 11.983 -41.618 1.00 81.44 86 LYS A N 1
ATOM 678 C CA . LYS A 1 86 ? 35.262 10.774 -40.859 1.00 81.44 86 LYS A CA 1
ATOM 679 C C . LYS A 1 86 ? 35.089 9.497 -41.683 1.00 81.44 86 LYS A C 1
ATOM 681 O O . LYS A 1 86 ? 35.983 8.665 -41.679 1.00 81.44 86 LYS A O 1
ATOM 686 N N . PHE A 1 87 ? 33.999 9.374 -42.447 1.00 81.06 87 PHE A N 1
ATOM 687 C CA . PHE A 1 87 ? 33.794 8.253 -43.378 1.00 81.06 87 PHE A CA 1
ATOM 688 C C . PHE A 1 87 ? 34.913 8.099 -44.410 1.00 81.06 87 PHE A C 1
ATOM 690 O O . PHE A 1 87 ? 35.237 6.981 -44.789 1.00 81.06 87 PHE A O 1
ATOM 697 N N . LYS A 1 88 ? 35.511 9.208 -44.855 1.00 82.25 88 LYS A N 1
ATOM 698 C CA . LYS A 1 88 ? 36.637 9.191 -45.797 1.00 82.25 88 LYS A CA 1
ATOM 699 C C . LYS A 1 88 ? 37.968 8.833 -45.140 1.00 82.25 88 LYS A C 1
ATOM 701 O O . LYS A 1 88 ? 38.845 8.305 -45.817 1.00 82.25 88 LYS A O 1
ATOM 706 N N . THR A 1 89 ? 38.165 9.208 -43.879 1.00 79.50 89 THR A N 1
ATOM 707 C CA . THR A 1 89 ? 39.488 9.171 -43.237 1.00 79.50 89 THR A CA 1
ATOM 708 C C . THR A 1 89 ? 39.664 8.046 -42.229 1.00 79.50 89 THR A C 1
ATOM 710 O O . THR A 1 89 ? 40.799 7.673 -41.943 1.00 79.50 89 THR A O 1
ATOM 713 N N . GLU A 1 90 ? 38.576 7.526 -41.666 1.00 76.44 90 GLU A N 1
ATOM 714 C CA . GLU A 1 90 ? 38.596 6.541 -40.587 1.00 76.44 90 GLU A CA 1
ATOM 715 C C . GLU A 1 90 ? 38.126 5.160 -41.084 1.00 76.44 90 GLU A C 1
ATOM 717 O O . GLU A 1 90 ? 37.239 5.073 -41.938 1.00 76.44 90 GLU A O 1
ATOM 722 N N . PRO A 1 91 ? 38.687 4.056 -40.556 1.00 71.31 91 PRO A N 1
ATOM 723 C CA . PRO A 1 91 ? 38.183 2.711 -40.816 1.00 71.31 91 PRO A CA 1
ATOM 724 C C . PRO A 1 91 ? 36.692 2.567 -40.464 1.00 71.31 91 PRO A C 1
ATOM 726 O O . PRO A 1 91 ? 36.245 3.020 -39.412 1.00 71.31 91 PRO A O 1
ATOM 729 N N . LEU A 1 92 ? 35.926 1.834 -41.284 1.00 64.19 92 LEU A N 1
ATOM 730 C CA . LEU A 1 92 ? 34.484 1.598 -41.066 1.00 64.19 92 LEU A CA 1
ATOM 731 C C . LEU A 1 92 ? 34.145 1.033 -39.677 1.00 64.19 92 LEU A C 1
ATOM 733 O O . LEU A 1 92 ? 33.086 1.340 -39.130 1.00 64.19 92 LEU A O 1
ATOM 737 N N . VAL A 1 93 ? 35.051 0.245 -39.087 1.00 56.03 93 VAL A N 1
ATOM 738 C CA . VAL A 1 93 ? 34.887 -0.302 -37.731 1.00 56.03 93 VAL A CA 1
ATOM 739 C C . VAL A 1 93 ? 34.780 0.800 -36.670 1.00 56.03 93 VAL A C 1
ATOM 741 O O . VAL A 1 93 ? 33.952 0.684 -35.769 1.00 56.03 93 VAL A O 1
ATOM 744 N N . ASP A 1 94 ? 35.508 1.906 -36.831 1.00 59.06 94 ASP A N 1
ATOM 745 C CA . ASP A 1 94 ? 35.533 3.024 -35.882 1.00 59.06 94 ASP A CA 1
ATOM 746 C C . ASP A 1 94 ? 34.272 3.907 -36.014 1.00 59.06 94 ASP A C 1
ATOM 748 O O . ASP A 1 94 ? 33.781 4.484 -35.040 1.00 59.06 94 ASP A O 1
ATOM 752 N N . LEU A 1 95 ? 33.634 3.911 -37.192 1.00 60.12 95 LEU A N 1
ATOM 753 C CA . LEU A 1 95 ? 32.384 4.639 -37.465 1.00 60.12 95 LEU A CA 1
ATOM 754 C C . LEU A 1 95 ? 31.146 3.963 -36.859 1.00 60.12 95 LEU A C 1
ATOM 756 O O . LEU A 1 95 ? 30.188 4.647 -36.463 1.00 60.12 95 LEU A O 1
ATOM 760 N N . VAL A 1 96 ? 31.171 2.629 -36.736 1.00 58.06 96 VAL A N 1
ATOM 761 C CA . VAL A 1 96 ? 30.195 1.860 -35.941 1.00 58.06 96 VAL A CA 1
ATOM 762 C C . VAL A 1 96 ? 30.310 2.230 -34.459 1.00 58.06 96 VAL A C 1
ATOM 764 O O . VAL A 1 96 ? 29.304 2.266 -33.740 1.00 58.06 96 VAL A O 1
ATOM 767 N N . GLU A 1 97 ? 31.523 2.544 -33.994 1.00 52.00 97 GLU A N 1
ATOM 768 C CA . GLU A 1 97 ? 31.790 2.924 -32.609 1.00 52.00 97 GLU A CA 1
ATOM 769 C C . GLU A 1 97 ? 31.417 4.382 -32.279 1.00 52.00 97 GLU A C 1
ATOM 771 O O . GLU A 1 97 ? 31.094 4.673 -31.133 1.00 52.00 97 GLU A O 1
ATOM 776 N N . ASP A 1 98 ? 31.338 5.298 -33.247 1.00 48.69 98 ASP A N 1
ATOM 777 C CA . ASP A 1 98 ? 31.049 6.724 -32.980 1.00 48.69 98 ASP A CA 1
ATOM 778 C C . ASP A 1 98 ? 29.564 7.008 -32.628 1.00 48.69 98 ASP A C 1
ATOM 780 O O . ASP A 1 98 ? 29.171 8.137 -32.356 1.00 48.69 98 ASP A O 1
ATOM 784 N N . GLY A 1 99 ? 28.677 6.001 -32.637 1.00 47.41 99 GLY A N 1
ATOM 785 C CA . GLY A 1 99 ? 27.295 6.113 -32.115 1.00 47.41 99 GLY A CA 1
ATOM 786 C C . GLY A 1 99 ? 27.202 6.082 -30.578 1.00 47.41 99 GLY A C 1
ATOM 787 O O . GLY A 1 99 ? 26.106 6.075 -29.993 1.00 47.41 99 GLY A O 1
ATOM 788 N N . ARG A 1 100 ? 28.361 6.016 -29.920 1.00 47.28 100 ARG A N 1
ATOM 789 C CA . ARG A 1 100 ? 28.546 5.871 -28.483 1.00 47.28 100 ARG A CA 1
ATOM 790 C C . ARG A 1 100 ? 28.843 7.249 -27.905 1.00 47.28 100 ARG A C 1
ATOM 792 O O . ARG A 1 100 ? 29.956 7.742 -28.007 1.00 47.28 100 ARG A O 1
ATOM 799 N N . GLU A 1 101 ? 27.863 7.871 -27.257 1.00 42.03 101 GLU A N 1
ATOM 800 C CA . GLU A 1 101 ? 28.190 8.911 -26.280 1.00 42.03 101 GLU A CA 1
ATOM 801 C C . GLU A 1 101 ? 28.979 8.236 -25.155 1.00 42.03 101 GLU A C 1
ATOM 803 O O . GLU A 1 101 ? 28.394 7.678 -24.230 1.00 42.03 101 GLU A O 1
ATOM 808 N N . LEU A 1 102 ? 30.306 8.213 -25.267 1.00 42.06 102 LEU A N 1
ATOM 809 C CA . LEU A 1 102 ? 31.188 7.967 -24.138 1.00 42.06 102 LEU A CA 1
ATOM 810 C C . LEU A 1 102 ? 30.861 9.058 -23.119 1.00 42.06 102 LEU A C 1
ATOM 812 O O . LEU A 1 102 ? 31.099 10.241 -23.364 1.00 42.06 102 LEU A O 1
ATOM 816 N N . THR A 1 103 ? 30.255 8.689 -21.993 1.00 39.31 103 THR A N 1
ATOM 817 C CA . THR A 1 103 ? 30.088 9.626 -20.883 1.00 39.31 103 THR A CA 1
ATOM 818 C C . THR A 1 103 ? 31.484 10.055 -20.453 1.00 39.31 103 THR A C 1
ATOM 820 O O . THR A 1 103 ? 32.266 9.220 -19.997 1.00 39.31 103 THR A O 1
ATOM 823 N N . LYS A 1 104 ? 31.818 11.337 -20.654 1.00 43.88 104 LYS A N 1
ATOM 824 C CA . LYS A 1 104 ? 33.068 11.948 -20.189 1.00 43.88 104 LYS A CA 1
ATOM 825 C C . LYS A 1 104 ? 33.163 11.786 -18.666 1.00 43.88 104 LYS A C 1
ATOM 827 O O . LYS A 1 104 ? 32.649 12.620 -17.932 1.00 43.88 104 LYS A O 1
ATOM 832 N N . SER A 1 105 ? 33.802 10.714 -18.203 1.00 43.06 105 SER A N 1
ATOM 833 C CA . SER A 1 105 ? 34.370 10.600 -16.856 1.00 43.06 105 SER A CA 1
ATOM 834 C C . SER A 1 105 ? 35.237 9.339 -16.723 1.00 43.06 105 SER A C 1
ATOM 836 O O . SER A 1 105 ? 34.738 8.274 -16.369 1.00 43.06 105 SER A O 1
ATOM 838 N N . SER A 1 106 ? 36.539 9.449 -16.994 1.00 40.03 106 SER A N 1
ATOM 839 C CA . SER A 1 106 ? 37.580 9.297 -15.961 1.00 40.03 106 SER A CA 1
ATOM 840 C C . SER A 1 106 ? 38.975 9.512 -16.565 1.00 40.03 106 SER A C 1
ATOM 842 O O . SER A 1 106 ? 39.287 8.978 -17.628 1.00 40.03 106 SER A O 1
ATOM 844 N N . ASP A 1 107 ? 39.797 10.288 -15.857 1.00 47.72 107 ASP A N 1
ATOM 845 C CA . ASP A 1 107 ? 41.203 10.606 -16.137 1.00 47.72 107 ASP A CA 1
ATOM 846 C C . ASP A 1 107 ? 42.136 9.392 -15.980 1.00 47.72 107 ASP A C 1
ATOM 848 O O . ASP A 1 107 ? 43.036 9.364 -15.141 1.00 47.72 107 ASP A O 1
ATOM 852 N N . SER A 1 108 ? 41.952 8.355 -16.792 1.00 45.69 108 SER A N 1
ATOM 853 C CA . SER A 1 108 ? 43.002 7.356 -16.982 1.00 45.69 108 SER A CA 1
ATOM 854 C C . SER A 1 108 ? 42.926 6.772 -18.384 1.00 45.69 108 SER A C 1
ATOM 856 O O . SER A 1 108 ? 41.920 6.203 -18.807 1.00 45.69 108 SER A O 1
ATOM 858 N N . VAL A 1 109 ? 44.016 6.967 -19.118 1.00 50.75 109 VAL A N 1
ATOM 859 C CA . VAL A 1 109 ? 44.270 6.419 -20.448 1.00 50.75 109 VAL A CA 1
ATOM 860 C C . VAL A 1 109 ? 43.924 4.919 -20.443 1.00 50.75 109 VAL A C 1
ATOM 862 O O . VAL A 1 109 ? 44.545 4.161 -19.704 1.00 50.75 109 VAL A O 1
ATOM 865 N N . ASN A 1 110 ? 42.940 4.524 -21.265 1.00 49.09 110 ASN A N 1
ATOM 866 C CA . ASN A 1 110 ? 42.491 3.157 -21.620 1.00 49.09 110 ASN A CA 1
ATOM 867 C C . ASN A 1 110 ? 41.245 2.514 -20.981 1.00 49.09 110 ASN A C 1
ATOM 869 O O . ASN A 1 110 ? 40.933 1.389 -21.365 1.00 49.09 110 ASN A O 1
ATOM 873 N N . ASN A 1 111 ? 40.444 3.179 -20.147 1.00 47.44 111 ASN A N 1
ATOM 874 C CA . ASN A 1 111 ? 39.160 2.586 -19.724 1.00 47.44 111 ASN A CA 1
ATOM 875 C C . ASN A 1 111 ? 37.960 3.255 -20.408 1.00 47.44 111 ASN A C 1
ATOM 877 O O . ASN A 1 111 ? 37.327 4.155 -19.862 1.00 47.44 111 ASN A O 1
ATOM 881 N N . LEU A 1 112 ? 37.630 2.787 -21.617 1.00 55.81 112 LEU A N 1
ATOM 882 C CA . LEU A 1 112 ? 36.376 3.136 -22.291 1.00 55.81 112 LEU A CA 1
ATOM 883 C C . LEU A 1 112 ? 35.192 2.540 -21.511 1.00 55.81 112 LEU A C 1
ATOM 885 O O . LEU A 1 112 ? 35.080 1.323 -21.363 1.00 55.81 112 LEU A O 1
ATOM 889 N N . ILE A 1 113 ? 34.288 3.395 -21.030 1.00 57.78 113 ILE A N 1
ATOM 890 C CA . ILE A 1 113 ? 33.064 2.986 -20.330 1.00 57.78 113 ILE A CA 1
ATOM 891 C C . ILE A 1 113 ? 31.902 3.030 -21.328 1.00 57.78 113 ILE A C 1
ATOM 893 O O . ILE A 1 113 ? 31.633 4.066 -21.936 1.00 57.78 113 ILE A O 1
ATOM 897 N N . ARG A 1 114 ? 31.198 1.904 -21.509 1.00 62.88 114 ARG A N 1
ATOM 898 C CA . ARG A 1 114 ? 29.986 1.857 -22.344 1.00 62.88 114 ARG A CA 1
ATOM 899 C C . ARG A 1 114 ? 28.899 2.742 -21.744 1.00 62.88 114 ARG A C 1
ATOM 901 O O . ARG A 1 114 ? 28.634 2.678 -20.546 1.00 62.88 114 ARG A O 1
ATOM 908 N N . SER A 1 115 ? 28.216 3.500 -22.594 1.00 70.25 115 SER A N 1
ATOM 909 C CA . SER A 1 115 ? 27.076 4.303 -22.160 1.00 70.25 115 SER A CA 1
ATOM 910 C C . SER A 1 115 ? 25.883 3.425 -21.794 1.00 70.25 115 SER A C 1
ATOM 912 O O . SER A 1 115 ? 25.709 2.324 -22.325 1.00 70.25 115 SER A O 1
ATOM 914 N N . GLU A 1 116 ? 25.006 3.925 -20.925 1.00 75.00 116 GLU A N 1
ATOM 915 C CA . GLU A 1 116 ? 23.787 3.206 -20.543 1.00 75.00 116 GLU A CA 1
ATOM 916 C C . GLU A 1 116 ? 22.939 2.830 -21.772 1.00 75.00 116 GLU A C 1
ATOM 918 O O . GLU A 1 116 ? 22.407 1.721 -21.869 1.00 75.00 116 GLU A O 1
ATOM 923 N N . ARG A 1 117 ? 22.863 3.731 -22.762 1.00 71.00 117 ARG A N 1
ATOM 924 C CA . ARG A 1 117 ? 22.151 3.502 -24.025 1.00 71.00 117 ARG A CA 1
ATOM 925 C C . ARG A 1 117 ? 22.725 2.312 -24.797 1.00 71.00 117 ARG A C 1
ATOM 927 O O . ARG A 1 117 ? 21.949 1.535 -25.350 1.00 71.00 117 ARG A O 1
ATOM 934 N N . MET A 1 118 ? 24.050 2.151 -24.817 1.00 72.31 118 MET A N 1
ATOM 935 C CA . MET A 1 118 ? 24.695 1.003 -25.463 1.00 72.31 118 MET A CA 1
ATOM 936 C C . MET A 1 118 ? 24.332 -0.300 -24.767 1.00 72.31 118 MET A C 1
ATOM 938 O O . MET A 1 118 ? 23.869 -1.228 -25.418 1.00 72.31 118 MET A O 1
ATOM 942 N N . VAL A 1 119 ? 24.465 -0.336 -23.439 1.00 80.56 119 VAL A N 1
ATOM 943 C CA . VAL A 1 119 ? 24.161 -1.535 -22.650 1.00 80.56 119 VAL A CA 1
ATOM 944 C C . VAL A 1 119 ? 22.708 -1.968 -22.869 1.00 80.56 119 VAL A C 1
ATOM 946 O O . VAL A 1 119 ? 22.434 -3.150 -23.050 1.00 80.56 119 VAL A O 1
ATOM 949 N N . ARG A 1 120 ? 21.763 -1.021 -22.945 1.00 79.94 120 ARG A N 1
ATOM 950 C CA . ARG A 1 120 ? 20.353 -1.314 -23.260 1.00 79.94 120 ARG A CA 1
ATOM 951 C C . ARG A 1 120 ? 20.159 -1.910 -24.662 1.00 79.94 120 ARG A C 1
ATOM 953 O O . ARG A 1 120 ? 19.286 -2.758 -24.834 1.00 79.94 120 ARG A O 1
ATOM 960 N N . ASN A 1 121 ? 20.923 -1.468 -25.660 1.00 78.81 121 ASN A N 1
ATOM 961 C CA . ASN A 1 121 ? 20.850 -2.013 -27.019 1.00 78.81 121 ASN A CA 1
ATOM 962 C C . ASN A 1 121 ? 21.468 -3.412 -27.103 1.00 78.81 121 ASN A C 1
ATOM 964 O O . ASN A 1 121 ? 20.859 -4.295 -27.704 1.00 78.81 121 ASN A O 1
ATOM 968 N N . ASP A 1 122 ? 22.609 -3.626 -26.448 1.00 83.75 122 ASP A N 1
ATOM 969 C CA . ASP A 1 122 ? 23.264 -4.935 -26.362 1.00 83.75 122 ASP A CA 1
ATOM 970 C C . ASP A 1 122 ? 22.336 -5.960 -25.698 1.00 83.75 122 ASP A C 1
ATOM 972 O O . ASP A 1 122 ? 22.114 -7.042 -26.236 1.00 83.75 122 ASP A O 1
ATOM 976 N N . LEU A 1 123 ? 21.697 -5.583 -24.584 1.00 85.12 123 LEU A N 1
ATOM 977 C CA . LEU A 1 123 ? 20.721 -6.428 -23.893 1.00 85.12 123 LEU A CA 1
ATOM 978 C C . LEU A 1 123 ? 19.559 -6.831 -24.812 1.00 85.12 123 LEU A C 1
ATOM 980 O O . LEU A 1 123 ? 19.202 -8.007 -24.860 1.00 85.12 123 LEU A O 1
ATOM 984 N N . LYS A 1 124 ? 19.007 -5.898 -25.599 1.00 83.31 124 LYS A N 1
ATOM 985 C CA . LYS A 1 124 ? 17.976 -6.230 -26.599 1.00 83.31 124 LYS A CA 1
ATOM 986 C C . LYS A 1 124 ? 18.501 -7.185 -27.671 1.00 83.31 124 LYS A C 1
ATOM 988 O O . LYS A 1 124 ? 17.796 -8.124 -28.031 1.00 83.31 124 LYS A O 1
ATOM 993 N N . ALA A 1 125 ? 19.712 -6.954 -28.181 1.00 80.62 125 ALA A N 1
ATOM 994 C CA . ALA A 1 125 ? 20.328 -7.802 -29.200 1.00 80.62 125 ALA A CA 1
ATOM 995 C C . ALA A 1 125 ? 20.583 -9.230 -28.688 1.00 80.62 125 ALA A C 1
ATOM 997 O O . ALA A 1 125 ? 20.417 -10.188 -29.438 1.00 80.62 125 ALA A O 1
ATOM 998 N N . TRP A 1 126 ? 20.903 -9.381 -27.401 1.00 86.88 126 TRP A N 1
ATOM 999 C CA . TRP A 1 126 ? 21.036 -10.672 -26.719 1.00 86.88 126 TRP A CA 1
ATOM 1000 C C . TRP A 1 126 ? 19.695 -11.319 -26.339 1.00 86.88 126 TRP A C 1
ATOM 1002 O O . TRP A 1 126 ? 19.680 -12.377 -25.719 1.00 86.88 126 TRP A O 1
ATOM 1012 N N . GLY A 1 127 ? 18.560 -10.715 -26.706 1.00 86.75 127 GLY A N 1
ATOM 1013 C CA . GLY A 1 127 ? 17.231 -11.276 -26.457 1.00 86.75 127 GLY A CA 1
ATOM 1014 C C . GLY A 1 127 ? 16.670 -11.001 -25.059 1.00 86.75 127 GLY A C 1
ATOM 1015 O O . GLY A 1 127 ? 15.692 -11.640 -24.665 1.00 86.75 127 GLY A O 1
ATOM 1016 N N . TYR A 1 128 ? 17.247 -10.054 -24.312 1.00 89.19 128 TYR A N 1
ATOM 1017 C CA . TYR A 1 128 ? 16.672 -9.583 -23.055 1.00 89.19 128 TYR A CA 1
ATOM 1018 C C . TYR A 1 128 ? 15.538 -8.586 -23.309 1.00 89.19 128 TYR A C 1
ATOM 1020 O O . TYR A 1 128 ? 15.593 -7.727 -24.191 1.00 89.19 128 TYR A O 1
ATOM 1028 N N . GLU A 1 129 ? 14.518 -8.649 -22.461 1.00 89.19 129 GLU A N 1
ATOM 1029 C CA . GLU A 1 129 ? 13.347 -7.783 -22.488 1.00 89.19 129 GLU A CA 1
ATOM 1030 C C . GLU A 1 129 ? 13.297 -6.938 -21.212 1.00 89.19 129 GLU A C 1
ATOM 1032 O O . GLU A 1 129 ? 13.434 -7.451 -20.100 1.00 89.19 129 GLU A O 1
ATOM 1037 N N . TYR A 1 130 ? 13.071 -5.631 -21.352 1.00 87.06 130 TYR A N 1
ATOM 1038 C CA . TYR A 1 130 ? 12.837 -4.756 -20.205 1.00 87.06 130 TYR A CA 1
ATOM 1039 C C . TYR A 1 130 ? 11.375 -4.864 -19.775 1.00 87.06 130 TYR A C 1
ATOM 1041 O O . TYR A 1 130 ? 10.479 -4.387 -20.473 1.00 87.06 130 TYR A O 1
ATOM 1049 N N . LYS A 1 131 ? 11.123 -5.510 -18.635 1.00 84.12 131 LYS A N 1
ATOM 1050 C CA . LYS A 1 131 ? 9.770 -5.757 -18.123 1.00 84.12 131 LYS A CA 1
ATOM 1051 C C . LYS A 1 131 ? 9.558 -5.117 -16.767 1.00 84.12 131 LYS A C 1
ATOM 1053 O O . LYS A 1 131 ? 10.456 -5.094 -15.924 1.00 84.12 131 LYS A O 1
ATOM 1058 N N . ARG A 1 132 ? 8.322 -4.669 -16.540 1.00 81.06 132 ARG A N 1
ATOM 1059 C CA . ARG A 1 132 ? 7.841 -4.295 -15.211 1.00 81.06 132 ARG A CA 1
ATOM 1060 C C . ARG A 1 132 ? 7.729 -5.553 -14.352 1.00 81.06 132 ARG A C 1
ATOM 1062 O O . ARG A 1 132 ? 7.269 -6.592 -14.824 1.00 81.06 132 ARG A O 1
ATOM 1069 N N . ASN A 1 133 ? 8.104 -5.448 -13.084 1.00 73.69 133 ASN A N 1
ATOM 1070 C CA . ASN A 1 133 ? 7.932 -6.500 -12.087 1.00 73.69 133 ASN A CA 1
ATOM 1071 C C . ASN A 1 133 ? 6.443 -6.632 -11.713 1.00 73.69 133 ASN A C 1
ATOM 1073 O O . ASN A 1 133 ? 6.018 -6.186 -10.653 1.00 73.69 133 ASN A O 1
ATOM 1077 N N . SER A 1 134 ? 5.628 -7.181 -12.619 1.00 64.81 134 SER A N 1
ATOM 1078 C CA . SER A 1 134 ? 4.174 -7.330 -12.449 1.00 64.81 134 SER A CA 1
ATOM 1079 C C . SER A 1 134 ? 3.758 -8.697 -11.903 1.00 64.81 134 SER A C 1
ATOM 1081 O O . SER A 1 134 ? 2.674 -8.827 -11.338 1.00 64.81 134 SER A O 1
ATOM 1083 N N . LYS A 1 135 ? 4.608 -9.721 -12.042 1.00 58.06 135 LYS A N 1
ATOM 1084 C CA . LYS A 1 135 ? 4.297 -11.080 -11.590 1.00 58.06 135 LYS A CA 1
ATOM 1085 C C . LYS A 1 135 ? 4.529 -11.204 -10.088 1.00 58.06 135 LYS A C 1
ATOM 1087 O O . LYS A 1 135 ? 5.662 -11.322 -9.624 1.00 58.06 135 LYS A O 1
ATOM 1092 N N . ARG A 1 136 ? 3.432 -11.164 -9.330 1.00 55.09 136 ARG A N 1
ATOM 1093 C CA . ARG A 1 136 ? 3.412 -11.503 -7.905 1.00 55.09 136 ARG A CA 1
ATOM 1094 C C . ARG A 1 136 ? 3.359 -13.036 -7.763 1.00 55.09 136 ARG A C 1
ATOM 1096 O O . ARG A 1 136 ? 2.420 -13.635 -8.280 1.00 55.09 136 ARG A O 1
ATOM 1103 N N . PRO A 1 137 ? 4.308 -13.671 -7.052 1.00 54.72 137 PRO A N 1
ATOM 1104 C CA . PRO A 1 137 ? 4.346 -15.125 -6.821 1.00 54.72 137 PRO A CA 1
ATOM 1105 C C . PRO A 1 137 ? 3.092 -15.727 -6.172 1.00 54.72 137 PRO A C 1
ATOM 1107 O O . PRO A 1 137 ? 2.881 -16.932 -6.233 1.00 54.72 137 PRO A O 1
ATOM 1110 N N . TYR A 1 138 ? 2.277 -14.897 -5.521 1.00 56.47 138 TYR A N 1
ATOM 1111 C CA . TYR A 1 138 ? 1.250 -15.335 -4.578 1.00 56.47 138 TYR A CA 1
ATOM 1112 C C . TYR A 1 138 ? -0.072 -15.788 -5.225 1.00 56.47 138 TYR A C 1
ATOM 1114 O O . TYR A 1 138 ? -0.944 -16.285 -4.527 1.00 56.47 138 TYR A O 1
ATOM 1122 N N . PHE A 1 139 ? -0.239 -15.672 -6.548 1.00 57.59 139 PHE A N 1
ATOM 1123 C CA . PHE A 1 139 ? -1.544 -15.857 -7.206 1.00 57.59 139 PHE A CA 1
ATOM 1124 C C . PHE A 1 139 ? -2.125 -17.283 -7.163 1.00 57.59 139 PHE A C 1
ATOM 1126 O O . PHE A 1 139 ? -3.343 -17.435 -7.174 1.00 57.59 139 PHE A O 1
ATOM 1133 N N . LEU A 1 140 ? -1.298 -18.331 -7.099 1.00 63.06 140 LEU A N 1
ATOM 1134 C CA . LEU A 1 140 ? -1.774 -19.704 -7.335 1.00 63.06 140 LEU A CA 1
ATOM 1135 C C . LEU A 1 140 ? -2.706 -20.251 -6.238 1.00 63.06 140 LEU A C 1
ATOM 1137 O O . LEU A 1 140 ? -3.538 -21.106 -6.524 1.00 63.06 140 LEU A O 1
ATOM 1141 N N . GLY A 1 141 ? -2.591 -19.768 -4.998 1.00 74.12 141 GLY A N 1
ATOM 1142 C CA . GLY A 1 141 ? -3.451 -20.209 -3.893 1.00 74.12 141 GLY A CA 1
ATOM 1143 C C . GLY A 1 141 ? -4.791 -19.474 -3.811 1.00 74.12 141 GLY A C 1
ATOM 1144 O O . GLY A 1 141 ? -5.771 -20.046 -3.336 1.00 74.12 141 GLY A O 1
ATOM 1145 N N . HIS A 1 142 ? -4.845 -18.226 -4.285 1.00 78.81 142 HIS A N 1
ATOM 1146 C CA . HIS A 1 142 ? -6.024 -17.370 -4.139 1.00 78.81 142 HIS A CA 1
ATOM 1147 C C . HIS A 1 142 ? -7.165 -17.749 -5.088 1.00 78.81 142 HIS A C 1
ATOM 1149 O O . HIS A 1 142 ? -8.320 -17.516 -4.758 1.00 78.81 142 HIS A O 1
ATOM 1155 N N . GLU A 1 143 ? -6.863 -18.352 -6.236 1.00 85.69 143 GLU A N 1
ATOM 1156 C CA . GLU A 1 143 ? -7.863 -18.697 -7.259 1.00 85.69 143 GLU A CA 1
ATOM 1157 C C . GLU A 1 143 ? -8.353 -20.152 -7.162 1.00 85.69 143 GLU A C 1
ATOM 1159 O O . GLU A 1 143 ? -9.019 -20.657 -8.065 1.00 85.69 143 GLU A O 1
ATOM 1164 N N . ARG A 1 144 ? -8.036 -20.855 -6.065 1.00 89.88 144 ARG A N 1
ATOM 1165 C CA . ARG A 1 144 ? -8.647 -22.161 -5.793 1.00 89.88 144 ARG A CA 1
ATOM 1166 C C . ARG A 1 144 ? -10.148 -21.983 -5.552 1.00 89.88 144 ARG A C 1
ATOM 1168 O O . ARG A 1 144 ? -10.568 -21.011 -4.928 1.00 89.88 144 ARG A O 1
ATOM 1175 N N . GLN A 1 145 ? -10.953 -22.929 -6.036 1.00 92.56 145 GLN A N 1
ATOM 1176 C CA . GLN A 1 145 ? -12.413 -22.800 -6.030 1.00 92.56 145 GLN A CA 1
ATOM 1177 C C . GLN A 1 145 ? -13.001 -22.619 -4.623 1.00 92.56 145 GLN A C 1
ATOM 1179 O O . GLN A 1 145 ? -13.934 -21.843 -4.456 1.00 92.56 145 GLN A O 1
ATOM 1184 N N . ASP A 1 146 ? -12.454 -23.307 -3.621 1.00 94.50 146 ASP A N 1
ATOM 1185 C CA . ASP A 1 146 ? -12.815 -23.144 -2.208 1.00 94.50 146 ASP A CA 1
ATOM 1186 C C . ASP A 1 146 ? -12.558 -21.709 -1.727 1.00 94.50 146 ASP A C 1
ATOM 1188 O O . ASP A 1 146 ? -13.464 -21.054 -1.223 1.00 94.50 146 ASP A O 1
ATOM 1192 N N . VAL A 1 147 ? -11.367 -21.170 -2.002 1.00 91.81 147 VAL A N 1
ATOM 1193 C CA . VAL A 1 147 ? -10.984 -19.799 -1.627 1.00 91.81 147 VAL A CA 1
ATOM 1194 C C . VAL A 1 147 ? -11.851 -18.750 -2.328 1.00 91.81 147 VAL A C 1
ATOM 1196 O O . VAL A 1 147 ? -12.209 -17.733 -1.734 1.00 91.81 147 VAL A O 1
ATOM 1199 N N . VAL A 1 148 ? -12.197 -18.979 -3.595 1.00 92.25 148 VAL A N 1
ATOM 1200 C CA . VAL A 1 148 ? -13.103 -18.100 -4.348 1.00 92.25 148 VAL A CA 1
ATOM 1201 C C . VAL A 1 148 ? -14.514 -18.145 -3.760 1.00 92.25 148 VAL A C 1
ATOM 1203 O O . VAL A 1 148 ? -15.141 -17.098 -3.607 1.00 92.25 148 VAL A O 1
ATOM 1206 N N . ASN A 1 149 ? -15.004 -19.329 -3.384 1.00 95.94 149 ASN A N 1
ATOM 1207 C CA . ASN A 1 149 ? -16.313 -19.477 -2.751 1.00 95.94 149 ASN A CA 1
ATOM 1208 C C . ASN A 1 149 ? -16.370 -18.739 -1.404 1.00 95.94 149 ASN A C 1
ATOM 1210 O O . ASN A 1 149 ? -17.310 -17.976 -1.182 1.00 95.94 149 ASN A O 1
ATOM 1214 N N . ASP A 1 150 ? -15.356 -18.900 -0.552 1.00 95.44 150 ASP A N 1
ATOM 1215 C CA . ASP A 1 150 ? -15.274 -18.220 0.748 1.00 95.44 150 ASP A CA 1
ATOM 1216 C C . ASP A 1 150 ? -15.208 -16.694 0.585 1.00 95.44 150 ASP A C 1
ATOM 1218 O O . ASP A 1 150 ? -15.890 -15.947 1.290 1.00 95.44 150 ASP A O 1
ATOM 1222 N N . ARG A 1 151 ? -14.442 -16.211 -0.402 1.00 94.81 151 ARG A N 1
ATOM 1223 C CA . ARG A 1 151 ? -14.370 -14.782 -0.744 1.00 94.81 151 ARG A CA 1
ATOM 1224 C C . ARG A 1 151 ? -15.735 -14.230 -1.140 1.00 94.81 151 ARG A C 1
ATOM 1226 O O . ARG A 1 151 ? -16.103 -13.153 -0.680 1.00 94.81 151 ARG A O 1
ATOM 1233 N N . ASN A 1 152 ? -16.479 -14.950 -1.977 1.00 96.19 152 ASN A N 1
ATOM 1234 C CA . ASN A 1 152 ? -17.811 -14.523 -2.400 1.00 96.19 152 ASN A CA 1
ATOM 1235 C C . ASN A 1 152 ? -18.778 -14.468 -1.210 1.00 96.19 152 ASN A C 1
ATOM 1237 O O . ASN A 1 152 ? -19.474 -13.472 -1.052 1.00 96.19 152 ASN A O 1
ATOM 1241 N N . GLN A 1 153 ? -18.746 -15.464 -0.317 1.00 96.81 153 GLN A N 1
ATOM 1242 C CA . GLN A 1 153 ? -19.555 -15.446 0.909 1.00 96.81 153 GLN A CA 1
ATOM 1243 C C . GLN A 1 153 ? -19.223 -14.248 1.809 1.00 96.81 153 GLN A C 1
ATOM 1245 O O . GLN A 1 153 ? -20.126 -13.617 2.361 1.00 96.81 153 GLN A O 1
ATOM 1250 N N . LEU A 1 154 ? -17.939 -13.905 1.941 1.00 94.69 154 LEU A N 1
ATOM 1251 C CA . LEU A 1 154 ? -17.505 -12.735 2.703 1.00 94.69 154 LEU A CA 1
ATOM 1252 C C . LEU A 1 154 ? -17.982 -11.425 2.058 1.00 94.69 154 LEU A C 1
ATOM 1254 O O . LEU A 1 154 ? -18.459 -10.532 2.756 1.00 94.69 154 LEU A O 1
ATOM 1258 N N . ILE A 1 155 ? -17.887 -11.306 0.732 1.00 95.44 155 ILE A N 1
ATOM 1259 C CA . ILE A 1 155 ? -18.396 -10.140 -0.004 1.00 95.44 155 ILE A CA 1
ATOM 1260 C C . ILE A 1 155 ? -19.905 -10.006 0.209 1.00 95.44 155 ILE A C 1
ATOM 1262 O O . ILE A 1 155 ? -20.371 -8.931 0.587 1.00 95.44 155 ILE A O 1
ATOM 1266 N N . ASP A 1 156 ? -20.657 -11.095 0.049 1.00 96.75 156 ASP A N 1
ATOM 1267 C CA . ASP A 1 156 ? -22.104 -11.113 0.267 1.00 96.75 156 ASP A CA 1
ATOM 1268 C C . ASP A 1 156 ? -22.458 -10.705 1.704 1.00 96.75 156 ASP A C 1
ATOM 1270 O O . ASP A 1 156 ? -23.417 -9.963 1.925 1.00 96.75 156 ASP A O 1
ATOM 1274 N N . TYR A 1 157 ? -21.669 -11.128 2.698 1.00 94.56 157 TYR A N 1
ATOM 1275 C CA . TYR A 1 157 ? -21.850 -10.719 4.091 1.00 94.56 157 TYR A CA 1
ATOM 1276 C C . TYR A 1 157 ? -21.802 -9.191 4.263 1.00 94.56 157 TYR A C 1
ATOM 1278 O O . TYR A 1 157 ? -22.682 -8.641 4.935 1.00 94.56 157 TYR A O 1
ATOM 1286 N N . PHE A 1 158 ? -20.828 -8.514 3.646 1.00 92.88 158 PHE A N 1
ATOM 1287 C CA . PHE A 1 158 ? -20.690 -7.055 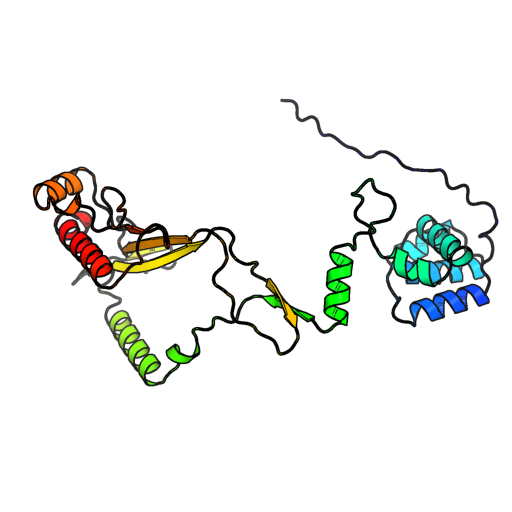3.723 1.00 92.88 158 PHE A CA 1
ATOM 1288 C C . PHE A 1 158 ? -21.724 -6.322 2.866 1.00 92.88 158 PHE A C 1
ATOM 1290 O O . PHE A 1 158 ? -22.333 -5.359 3.328 1.00 92.88 158 PHE A O 1
ATOM 1297 N N . VAL A 1 159 ? -21.972 -6.779 1.635 1.00 92.88 159 VAL A N 1
ATOM 1298 C CA . VAL A 1 159 ? -22.929 -6.137 0.718 1.00 92.88 159 VAL A CA 1
ATOM 1299 C C . VAL A 1 159 ? -24.344 -6.156 1.295 1.00 92.88 159 VAL A C 1
ATOM 1301 O O . VAL A 1 159 ? -25.042 -5.144 1.228 1.00 92.88 159 VAL A O 1
ATOM 1304 N N . ASN A 1 160 ? -24.748 -7.260 1.929 1.00 94.19 160 ASN A N 1
ATOM 1305 C CA . ASN A 1 160 ? -26.063 -7.381 2.562 1.00 94.19 160 ASN A CA 1
ATOM 1306 C C . ASN A 1 160 ? -26.238 -6.488 3.806 1.00 94.19 160 ASN A C 1
ATOM 1308 O O . ASN A 1 160 ? -27.364 -6.299 4.254 1.00 94.19 160 ASN A O 1
ATOM 1312 N N . ARG A 1 161 ? -25.147 -5.936 4.355 1.00 91.75 161 ARG A N 1
ATOM 1313 C CA . ARG A 1 161 ? -25.119 -5.066 5.548 1.00 91.75 161 ARG A CA 1
ATOM 1314 C C . ARG A 1 161 ? -24.608 -3.660 5.247 1.00 91.75 161 ARG A C 1
ATOM 1316 O O . ARG A 1 161 ? -24.286 -2.902 6.151 1.00 91.75 161 ARG A O 1
ATOM 1323 N N . LYS A 1 162 ? -24.533 -3.276 3.972 1.00 89.75 162 LYS A N 1
ATOM 1324 C CA . LYS A 1 162 ? -23.966 -1.987 3.538 1.00 89.75 162 LYS A CA 1
ATOM 1325 C C . LYS A 1 162 ? -24.659 -0.743 4.119 1.00 89.75 162 LYS A C 1
ATOM 1327 O O . LYS A 1 162 ? -24.115 0.354 4.012 1.00 89.75 162 LYS A O 1
ATOM 1332 N N . GLU A 1 163 ? -25.876 -0.892 4.639 1.00 91.31 163 GLU A N 1
ATOM 1333 C CA . GLU A 1 163 ? -26.633 0.185 5.289 1.00 91.31 163 GLU A CA 1
ATOM 1334 C C . GLU A 1 163 ? -26.352 0.272 6.800 1.00 91.31 163 GLU A C 1
ATOM 1336 O O . GLU A 1 163 ? -26.661 1.287 7.410 1.00 91.31 163 GLU A O 1
ATOM 1341 N N . ASP A 1 164 ? -25.696 -0.738 7.385 1.00 92.75 164 ASP A N 1
ATOM 1342 C CA . ASP A 1 164 ? -25.293 -0.759 8.797 1.00 92.75 164 ASP A CA 1
ATOM 1343 C C . ASP A 1 164 ? -23.942 -0.052 9.025 1.00 92.75 164 ASP A C 1
ATOM 1345 O O . ASP A 1 164 ? -23.567 0.232 10.162 1.00 92.75 164 ASP A O 1
ATOM 1349 N N . TYR A 1 165 ? -23.186 0.228 7.958 1.00 92.50 165 TYR A N 1
ATOM 1350 C CA . TYR A 1 165 ? -21.830 0.774 8.035 1.00 92.50 165 TYR A CA 1
ATOM 1351 C C . TYR A 1 165 ? -21.766 2.268 7.722 1.00 92.50 165 TYR A C 1
ATOM 1353 O O . TYR A 1 165 ? -22.452 2.772 6.832 1.00 92.50 165 TYR A O 1
ATOM 1361 N N . TYR A 1 166 ? -20.825 2.953 8.373 1.00 92.19 166 TYR A N 1
ATOM 1362 C CA . TYR A 1 166 ? -20.368 4.270 7.937 1.00 92.19 166 TYR A CA 1
ATOM 1363 C C . TYR A 1 166 ? -19.666 4.144 6.585 1.00 92.19 166 TYR A C 1
ATOM 1365 O O . TYR A 1 166 ? -18.727 3.355 6.435 1.00 92.19 166 TYR A O 1
ATOM 1373 N N . LYS A 1 167 ? -20.107 4.937 5.610 1.00 90.88 167 LYS A N 1
ATOM 1374 C CA . LYS A 1 167 ? -19.589 4.918 4.237 1.00 90.88 167 LYS A CA 1
ATOM 1375 C C . LYS A 1 167 ? -19.419 6.327 3.692 1.00 90.88 167 LYS A C 1
ATOM 1377 O O . LYS A 1 167 ? -20.035 7.267 4.183 1.00 90.88 167 LYS A O 1
ATOM 1382 N N . ILE A 1 168 ? -18.597 6.450 2.661 1.00 90.56 168 ILE A N 1
ATOM 1383 C CA . ILE A 1 168 ? -18.360 7.701 1.945 1.00 90.56 168 ILE A CA 1
ATOM 1384 C C . ILE A 1 168 ? -19.071 7.614 0.589 1.00 90.56 168 ILE A C 1
ATOM 1386 O O . ILE A 1 168 ? -18.962 6.596 -0.098 1.00 90.56 168 ILE A O 1
ATOM 1390 N N . ASN A 1 169 ? -19.834 8.645 0.225 1.00 91.19 169 ASN A N 1
ATOM 1391 C CA . ASN A 1 169 ? -20.500 8.734 -1.076 1.00 91.19 169 ASN A CA 1
ATOM 1392 C C . ASN A 1 169 ? -19.536 9.222 -2.181 1.00 91.19 169 ASN A C 1
ATOM 1394 O O . ASN A 1 169 ? -18.380 9.553 -1.926 1.00 91.19 169 ASN A O 1
ATOM 1398 N N . GLU A 1 170 ? -20.010 9.299 -3.426 1.00 93.06 170 GLU A N 1
ATOM 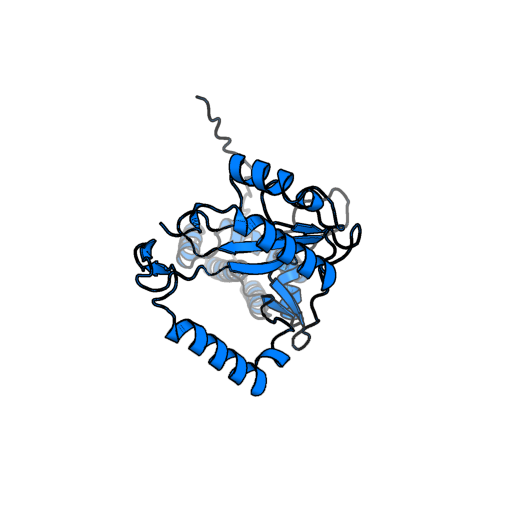1399 C CA . GLU A 1 170 ? -19.199 9.780 -4.561 1.00 93.06 170 GLU A CA 1
ATOM 1400 C C . GLU A 1 170 ? -18.721 11.236 -4.400 1.00 93.06 170 GLU A C 1
ATOM 1402 O O . GLU A 1 170 ? -17.694 11.614 -4.959 1.00 93.06 170 GLU A O 1
ATOM 1407 N N . ASN A 1 171 ? -19.422 12.033 -3.589 1.00 93.69 171 ASN A N 1
ATOM 1408 C CA . ASN A 1 171 ? -19.082 13.421 -3.275 1.00 93.69 171 ASN A CA 1
ATOM 1409 C C . ASN A 1 171 ? -18.118 13.554 -2.083 1.00 93.69 171 ASN A C 1
ATOM 1411 O O . ASN A 1 171 ? -17.862 14.669 -1.634 1.00 93.69 171 ASN A O 1
ATOM 1415 N N . LEU A 1 172 ? -17.570 12.442 -1.579 1.00 89.62 172 LEU A N 1
ATOM 1416 C CA . LEU A 1 172 ? -16.691 12.388 -0.405 1.00 89.62 172 LEU A CA 1
ATOM 1417 C C . LEU A 1 172 ? -17.371 12.781 0.921 1.00 89.62 172 LEU A C 1
ATOM 1419 O O . LEU A 1 172 ? -16.703 13.188 1.871 1.00 89.62 172 LEU A O 1
ATOM 1423 N N . GLU A 1 173 ? -18.690 12.625 1.012 1.00 92.88 173 GLU A N 1
ATOM 1424 C CA . GLU A 1 173 ? -19.469 12.906 2.219 1.00 92.88 173 GLU A CA 1
ATOM 1425 C C . GLU A 1 173 ? -19.811 11.615 2.969 1.00 92.88 173 GLU A C 1
ATOM 1427 O O . GLU A 1 173 ? -20.074 10.570 2.367 1.00 92.88 173 GLU A O 1
ATOM 1432 N N . TRP A 1 174 ? -19.844 11.699 4.299 1.00 91.50 174 TRP A N 1
ATOM 1433 C CA . TRP A 1 174 ? -20.203 10.572 5.154 1.00 91.50 174 TRP A CA 1
ATOM 1434 C C . TRP A 1 174 ? -21.707 10.300 5.134 1.00 91.50 174 TRP A C 1
ATOM 1436 O O . TRP A 1 174 ? -22.520 11.188 5.385 1.00 91.50 174 TRP A O 1
ATOM 1446 N N . ILE A 1 175 ? -22.061 9.039 4.901 1.00 90.75 175 ILE A N 1
ATOM 1447 C CA . ILE A 1 175 ? -23.397 8.488 5.107 1.00 90.75 175 ILE A CA 1
ATOM 1448 C C . ILE A 1 175 ? -23.382 7.723 6.428 1.00 90.75 175 ILE A C 1
ATOM 1450 O O . ILE A 1 175 ? -22.533 6.851 6.647 1.00 90.75 175 ILE A O 1
ATOM 1454 N N . PHE A 1 176 ? -24.335 8.066 7.290 1.00 91.19 176 PHE A N 1
ATOM 1455 C CA . PHE A 1 176 ? -24.479 7.510 8.627 1.00 91.19 176 PHE A CA 1
ATOM 1456 C C . PHE A 1 176 ? -25.523 6.386 8.618 1.00 91.19 176 PHE A C 1
ATOM 1458 O O . PHE A 1 176 ? -26.594 6.576 8.041 1.00 91.19 176 PHE A O 1
ATOM 1465 N N . PRO A 1 177 ? -25.228 5.233 9.233 1.00 90.69 177 PRO A N 1
ATOM 1466 C CA . PRO A 1 177 ? -26.201 4.156 9.402 1.00 90.69 177 PRO A CA 1
ATOM 1467 C C . PRO A 1 177 ? -27.283 4.537 10.428 1.00 90.69 177 PRO A C 1
ATOM 1469 O O . PRO A 1 177 ? -26.982 5.194 11.424 1.00 90.69 177 PRO A O 1
ATOM 1472 N N . GLU A 1 178 ? -28.533 4.122 10.197 1.00 81.88 178 GLU A N 1
ATOM 1473 C CA . GLU A 1 178 ? -29.691 4.546 11.009 1.00 81.88 178 GLU A CA 1
ATOM 1474 C C . GLU A 1 178 ? -29.975 3.611 12.200 1.00 81.88 178 GLU A C 1
ATOM 1476 O O . GLU A 1 178 ? -30.014 4.060 13.342 1.00 81.88 178 GLU A O 1
ATOM 1481 N N . ASP A 1 179 ? -30.154 2.308 11.957 1.00 77.94 179 ASP A N 1
ATOM 1482 C CA . ASP A 1 179 ? -30.689 1.389 12.977 1.00 77.94 179 ASP A CA 1
ATOM 1483 C C . ASP A 1 179 ? -29.612 0.724 13.844 1.00 77.94 179 ASP A C 1
ATOM 1485 O O . ASP A 1 179 ? -29.763 0.567 15.059 1.00 77.94 179 ASP A O 1
ATOM 1489 N N . LYS A 1 180 ? -28.537 0.247 13.209 1.00 82.94 180 LYS A N 1
ATOM 1490 C CA . LYS A 1 180 ? -27.485 -0.558 13.848 1.00 82.94 180 LYS A CA 1
ATOM 1491 C C . LYS A 1 180 ? -26.107 -0.093 13.393 1.00 82.94 180 LYS A C 1
ATOM 1493 O O . LYS A 1 180 ? -25.434 -0.823 12.660 1.00 82.94 180 LYS A O 1
ATOM 1498 N N . PRO A 1 181 ? -25.683 1.109 13.824 1.00 88.38 181 PRO A N 1
ATOM 1499 C CA . PRO A 1 181 ? -24.369 1.639 13.493 1.00 88.38 181 PRO A CA 1
ATOM 1500 C C . PRO A 1 181 ? -23.276 0.633 13.846 1.00 88.38 181 PRO A C 1
ATOM 1502 O O . PRO A 1 181 ? -23.033 0.316 15.011 1.00 88.38 181 PRO A O 1
ATOM 1505 N N . THR A 1 182 ? -22.628 0.122 12.806 1.00 91.69 182 THR A N 1
ATOM 1506 C CA . THR A 1 182 ? -21.533 -0.831 12.895 1.00 91.69 182 THR A CA 1
ATOM 1507 C C . THR A 1 182 ? -20.275 -0.167 12.360 1.00 91.69 182 THR A C 1
ATOM 1509 O O . THR A 1 182 ? -20.208 0.267 11.209 1.00 91.69 182 THR A O 1
ATOM 1512 N N . ILE A 1 183 ? -19.253 -0.090 13.207 1.00 92.50 183 ILE A N 1
ATOM 1513 C CA . ILE A 1 183 ? -17.963 0.491 12.844 1.00 92.50 183 ILE A CA 1
ATOM 1514 C C . ILE A 1 183 ? -17.073 -0.619 12.298 1.00 92.50 183 ILE A C 1
ATOM 1516 O O . ILE A 1 183 ? -16.827 -1.622 12.969 1.00 92.50 183 ILE A O 1
ATOM 1520 N N . LEU A 1 184 ? -16.582 -0.431 11.074 1.00 93.94 184 LEU A N 1
ATOM 1521 C CA . LEU A 1 184 ? -15.600 -1.328 10.479 1.00 93.94 184 LEU A CA 1
ATOM 1522 C C . LEU A 1 184 ? -14.201 -0.902 10.914 1.00 93.94 184 LEU A C 1
ATOM 1524 O O . LEU A 1 184 ? -13.789 0.232 10.660 1.00 93.94 184 LEU A O 1
ATOM 1528 N N . ILE A 1 185 ? -13.491 -1.827 11.557 1.00 94.94 185 ILE A N 1
ATOM 1529 C CA . ILE A 1 185 ? -12.080 -1.692 11.904 1.00 94.94 185 ILE A CA 1
ATOM 1530 C C . ILE A 1 185 ? -11.318 -2.751 11.112 1.00 94.94 185 ILE A C 1
ATOM 1532 O O . ILE A 1 185 ? -11.581 -3.945 11.250 1.00 94.94 185 ILE A O 1
ATOM 1536 N N . PHE A 1 186 ? -10.400 -2.305 10.267 1.00 94.69 186 PHE A N 1
ATOM 1537 C CA . PHE A 1 186 ? -9.558 -3.153 9.437 1.00 94.69 186 PHE A CA 1
ATOM 1538 C C . PHE A 1 186 ? -8.157 -3.183 10.020 1.00 94.69 186 PHE A C 1
ATOM 1540 O O . PHE A 1 186 ? -7.629 -2.146 10.407 1.00 94.69 186 PHE A O 1
ATOM 1547 N N . HIS A 1 187 ? -7.557 -4.362 10.050 1.00 95.31 187 HIS A N 1
ATOM 1548 C CA . HIS A 1 187 ? -6.187 -4.575 10.492 1.00 95.31 187 HIS A CA 1
ATOM 1549 C C . HIS A 1 187 ? -5.377 -5.114 9.320 1.00 95.31 187 HIS A C 1
ATOM 1551 O O . HIS A 1 1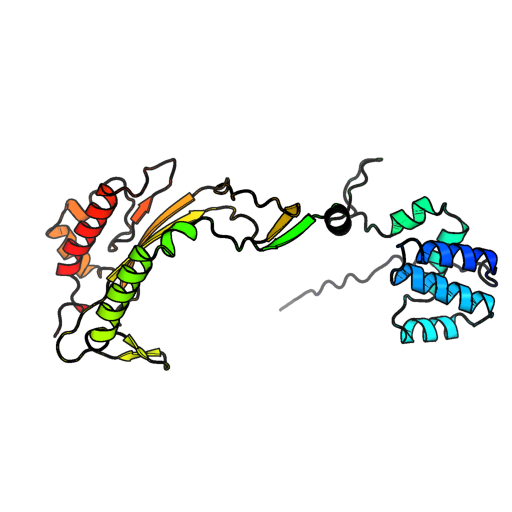87 ? -5.877 -5.959 8.574 1.00 95.31 187 HIS A O 1
ATOM 1557 N N . ASP A 1 188 ? -4.163 -4.603 9.146 1.00 94.81 188 ASP A N 1
ATOM 1558 C CA . ASP A 1 188 ? -3.203 -5.175 8.207 1.00 94.81 188 ASP A CA 1
ATOM 1559 C C . ASP A 1 188 ? -1.765 -4.895 8.653 1.00 94.81 188 ASP A C 1
ATOM 1561 O O . ASP A 1 188 ? -1.474 -3.937 9.377 1.00 94.81 188 ASP A O 1
ATOM 1565 N N . GLU A 1 189 ? -0.857 -5.730 8.161 1.00 93.00 189 GLU A N 1
ATOM 1566 C CA . GLU A 1 189 ? 0.574 -5.643 8.395 1.00 93.00 189 GLU A CA 1
ATOM 1567 C C . GLU A 1 189 ? 1.305 -5.346 7.091 1.00 93.00 189 GLU A C 1
ATOM 1569 O O . GLU A 1 189 ? 1.211 -6.064 6.095 1.00 93.00 189 GLU A O 1
ATOM 1574 N N . SER A 1 190 ? 2.127 -4.304 7.104 1.00 90.50 190 SER A N 1
ATOM 1575 C CA . SER A 1 190 ? 2.917 -3.899 5.951 1.00 90.50 190 SER A CA 1
ATOM 1576 C C . SER A 1 190 ? 4.398 -3.832 6.289 1.00 90.50 190 SER A C 1
ATOM 1578 O O . SER A 1 190 ? 4.830 -3.211 7.258 1.00 90.50 190 SER A O 1
ATOM 1580 N N . THR A 1 191 ? 5.217 -4.473 5.453 1.00 87.25 191 THR A N 1
ATOM 1581 C CA . THR A 1 191 ? 6.677 -4.372 5.546 1.00 87.25 191 THR A CA 1
ATOM 1582 C C . THR A 1 191 ? 7.192 -3.296 4.602 1.00 87.25 191 THR A C 1
ATOM 1584 O O . THR A 1 191 ? 7.228 -3.492 3.388 1.00 87.25 191 THR A O 1
ATOM 1587 N N . PHE A 1 192 ? 7.700 -2.209 5.164 1.00 86.75 192 PHE A N 1
ATOM 1588 C CA . PHE A 1 192 ? 8.426 -1.172 4.444 1.00 86.75 192 PHE A CA 1
ATOM 1589 C C . PHE A 1 192 ? 9.901 -1.551 4.361 1.00 86.75 192 PHE A C 1
ATOM 1591 O O . PHE A 1 192 ? 10.488 -2.026 5.333 1.00 86.75 192 PHE A O 1
ATOM 1598 N N . ARG A 1 193 ? 10.527 -1.374 3.197 1.00 81.00 193 ARG A N 1
ATOM 1599 C CA . ARG A 1 193 ? 11.949 -1.686 3.003 1.00 81.00 193 ARG A CA 1
ATOM 1600 C C . ARG A 1 193 ? 12.685 -0.475 2.462 1.00 81.00 193 ARG A C 1
ATOM 1602 O O . ARG A 1 193 ? 12.227 0.154 1.515 1.00 81.00 193 ARG A O 1
ATOM 1609 N N . SER A 1 194 ? 13.860 -0.183 3.013 1.00 80.88 194 SER A N 1
ATOM 1610 C CA . SER A 1 194 ? 14.795 0.718 2.349 1.00 80.88 194 SER A CA 1
ATOM 1611 C C . SER A 1 194 ? 15.351 0.034 1.096 1.00 80.88 194 SER A C 1
ATOM 1613 O O . SER A 1 194 ? 15.517 -1.184 1.069 1.00 80.88 194 SER A O 1
ATOM 1615 N N . CYS A 1 195 ? 15.626 0.805 0.042 1.00 69.31 195 CYS A N 1
ATOM 1616 C CA . CYS A 1 195 ? 16.082 0.281 -1.253 1.00 69.31 195 CYS A CA 1
ATOM 1617 C C . CYS A 1 195 ? 15.103 -0.735 -1.876 1.00 69.31 195 CYS A C 1
ATOM 1619 O O . CYS A 1 195 ? 15.467 -1.892 -2.119 1.00 69.31 195 CYS A O 1
ATOM 1621 N N . GLU A 1 196 ? 13.860 -0.310 -2.132 1.00 65.25 196 GLU A N 1
ATOM 1622 C CA . GLU A 1 196 ? 12.943 -1.096 -2.960 1.00 65.25 196 GLU A CA 1
ATOM 1623 C C . GLU A 1 196 ? 13.607 -1.474 -4.287 1.00 65.25 196 GLU A C 1
ATOM 1625 O O . GLU A 1 196 ? 14.374 -0.712 -4.880 1.00 65.25 196 GLU A O 1
ATOM 1630 N N . GLN A 1 197 ? 13.335 -2.693 -4.747 1.00 64.12 197 GLN A N 1
ATOM 1631 C CA . GLN A 1 197 ? 13.826 -3.129 -6.045 1.00 64.12 197 GLN A CA 1
ATOM 1632 C C . GLN A 1 197 ? 13.212 -2.260 -7.136 1.00 64.12 197 GLN A C 1
ATOM 1634 O O . GLN A 1 197 ? 12.014 -1.977 -7.107 1.00 64.12 197 GLN A O 1
ATOM 1639 N N . TYR A 1 198 ? 14.025 -1.890 -8.126 1.00 69.31 198 TYR A N 1
ATOM 1640 C CA . TYR A 1 198 ? 13.553 -1.181 -9.308 1.00 69.31 198 TYR A CA 1
ATOM 1641 C C . TYR A 1 198 ? 12.295 -1.857 -9.865 1.00 69.31 198 TYR A C 1
ATOM 1643 O O . TYR A 1 198 ? 12.251 -3.076 -10.049 1.00 69.31 198 TYR A O 1
ATOM 1651 N N . HIS A 1 199 ? 11.261 -1.062 -10.150 1.00 72.69 199 HIS A N 1
ATOM 1652 C CA . HIS A 1 199 ? 9.973 -1.568 -10.635 1.00 72.69 199 HIS A CA 1
ATOM 1653 C C . HIS A 1 199 ? 10.062 -2.265 -11.997 1.00 72.69 199 HIS A C 1
ATOM 1655 O O . HIS A 1 199 ? 9.080 -2.852 -12.448 1.00 72.69 199 HIS A O 1
ATOM 1661 N N . SER A 1 200 ? 11.208 -2.183 -12.669 1.00 82.06 200 SER A N 1
ATOM 1662 C CA . SER A 1 200 ? 11.475 -2.821 -13.949 1.00 82.06 200 SER A CA 1
ATOM 1663 C C . SER A 1 200 ? 12.898 -3.367 -13.989 1.00 82.06 200 SER A C 1
ATOM 1665 O O . SER A 1 200 ? 13.794 -2.836 -13.334 1.00 82.06 200 SER A O 1
ATOM 1667 N N . ARG A 1 201 ? 13.099 -4.437 -14.755 1.00 82.06 201 ARG A N 1
ATOM 1668 C CA . ARG A 1 201 ? 14.401 -5.083 -14.940 1.00 82.06 201 ARG A CA 1
ATOM 1669 C C . ARG A 1 201 ? 14.509 -5.687 -16.333 1.00 82.06 201 ARG A C 1
ATOM 1671 O O . ARG A 1 201 ? 13.500 -5.996 -16.966 1.00 82.06 201 ARG A O 1
ATOM 1678 N N . TRP A 1 202 ? 15.743 -5.866 -16.783 1.00 86.38 202 TRP A N 1
ATOM 1679 C CA . TRP A 1 202 ? 16.045 -6.670 -17.960 1.00 86.38 202 TRP A CA 1
ATOM 1680 C C . TRP A 1 202 ? 15.949 -8.149 -17.596 1.00 86.38 202 TRP A C 1
ATOM 1682 O O . TRP A 1 202 ? 16.550 -8.586 -16.614 1.00 86.38 202 TRP A O 1
ATOM 1692 N N . LEU A 1 203 ? 15.160 -8.899 -18.357 1.00 86.81 203 LEU A N 1
ATOM 1693 C CA . LEU A 1 203 ? 14.938 -10.329 -18.176 1.00 86.81 203 LEU A CA 1
ATOM 1694 C C . LEU A 1 203 ? 15.281 -11.067 -19.451 1.00 86.81 203 LEU A C 1
ATOM 1696 O O . LEU A 1 203 ? 14.886 -10.647 -20.535 1.00 86.81 203 LEU A O 1
ATOM 1700 N N . GLU A 1 204 ? 15.973 -12.185 -19.308 1.00 87.06 204 GLU A N 1
ATOM 1701 C CA . GLU A 1 204 ? 16.131 -13.125 -20.404 1.00 87.06 204 GLU A CA 1
ATOM 1702 C C . GLU A 1 204 ? 14.775 -13.767 -20.716 1.00 87.06 204 GLU A C 1
ATOM 1704 O O . GLU A 1 204 ? 13.978 -14.075 -19.820 1.00 87.06 204 GLU A O 1
ATOM 1709 N N . LYS A 1 205 ? 14.475 -13.944 -22.002 1.00 81.25 205 LYS A N 1
ATOM 1710 C CA . LYS A 1 205 ? 13.198 -14.504 -22.434 1.00 81.25 205 LYS A CA 1
ATOM 1711 C C . LYS A 1 205 ? 13.020 -15.925 -21.888 1.00 81.25 205 LYS A C 1
ATOM 1713 O O . LYS A 1 205 ? 13.825 -16.808 -22.146 1.00 81.25 205 LYS A O 1
ATOM 1718 N N . GLY A 1 206 ? 11.931 -16.149 -21.152 1.00 79.06 206 GLY A N 1
ATOM 1719 C CA . GLY A 1 206 ? 11.637 -17.438 -20.514 1.00 79.06 206 GLY A CA 1
ATOM 1720 C C . GLY A 1 206 ? 12.260 -17.618 -19.125 1.00 79.06 206 GLY A C 1
ATOM 1721 O O . GLY A 1 206 ? 11.898 -18.567 -18.435 1.00 79.06 206 GLY A O 1
ATOM 1722 N N . TYR A 1 207 ? 13.114 -16.693 -18.676 1.00 79.06 207 TYR A N 1
ATOM 1723 C CA . TYR A 1 207 ? 13.667 -16.694 -17.326 1.00 79.06 207 TYR A CA 1
ATOM 1724 C C . TYR A 1 207 ? 13.003 -15.613 -16.468 1.00 79.06 207 TYR A C 1
ATOM 1726 O O . TYR A 1 207 ? 13.234 -14.412 -16.620 1.00 79.06 207 TYR A O 1
ATOM 1734 N N . GLU A 1 208 ? 12.159 -16.042 -15.533 1.00 75.44 208 GLU A N 1
ATOM 1735 C CA . GLU A 1 208 ? 11.457 -15.158 -14.601 1.00 75.44 208 GLU A CA 1
ATOM 1736 C C . GLU A 1 208 ? 11.833 -15.524 -13.162 1.00 75.44 208 GLU A C 1
ATOM 1738 O O . GLU A 1 208 ? 11.053 -16.165 -12.456 1.00 75.44 208 GLU A O 1
ATOM 1743 N N . PRO A 1 209 ? 13.042 -15.153 -12.704 1.00 71.94 209 PRO A N 1
ATOM 1744 C CA . PRO A 1 209 ? 13.499 -15.544 -11.384 1.00 71.94 209 PRO A CA 1
ATOM 1745 C C . PRO A 1 209 ? 12.637 -14.869 -10.322 1.00 71.94 209 PRO A C 1
ATOM 1747 O O . PRO A 1 209 ? 12.293 -13.680 -10.445 1.00 71.94 209 PRO A O 1
ATOM 1750 N N . PHE A 1 210 ? 12.344 -15.619 -9.258 1.00 70.19 210 PHE A N 1
ATOM 1751 C CA . PHE A 1 210 ? 11.716 -15.073 -8.064 1.00 70.19 210 PHE A CA 1
ATOM 1752 C C . PHE A 1 210 ? 12.524 -13.880 -7.562 1.00 70.19 210 PHE A C 1
ATOM 1754 O O . PHE A 1 210 ? 13.756 -13.896 -7.511 1.00 70.19 210 PHE A O 1
ATOM 1761 N N . LEU A 1 211 ? 11.813 -12.810 -7.224 1.00 66.75 211 LEU A N 1
ATOM 1762 C CA . LEU A 1 211 ? 12.434 -11.650 -6.618 1.00 66.75 211 LEU A CA 1
ATOM 1763 C C . LEU A 1 211 ? 12.859 -12.038 -5.204 1.00 66.75 211 LEU A C 1
ATOM 1765 O O . LEU A 1 211 ? 12.019 -12.334 -4.353 1.00 66.75 211 LEU A O 1
ATOM 1769 N N . ASN A 1 212 ? 14.165 -12.021 -4.949 1.00 64.06 212 ASN A N 1
ATOM 1770 C CA . ASN A 1 212 ? 14.658 -12.069 -3.580 1.00 64.06 212 ASN A CA 1
ATOM 1771 C C . ASN A 1 212 ? 14.090 -10.864 -2.830 1.00 64.06 212 ASN A C 1
ATOM 1773 O O . ASN A 1 212 ? 14.025 -9.768 -3.383 1.00 64.06 212 ASN A O 1
ATOM 1777 N N . LYS A 1 213 ? 13.703 -11.035 -1.566 1.00 65.19 213 LYS A N 1
ATOM 1778 C CA . LYS A 1 213 ? 13.362 -9.891 -0.713 1.00 65.19 213 LYS A CA 1
ATOM 1779 C C . LYS A 1 213 ? 14.597 -8.966 -0.678 1.00 65.19 213 LYS A C 1
ATOM 1781 O O . LYS A 1 213 ? 15.707 -9.450 -0.472 1.00 65.19 213 LYS A O 1
ATOM 1786 N N . GLY A 1 214 ? 14.430 -7.679 -1.005 1.00 63.75 214 GLY A N 1
ATOM 1787 C CA . GLY A 1 214 ? 15.542 -6.733 -1.206 1.00 63.75 214 GLY A CA 1
ATOM 1788 C C . GLY A 1 214 ? 16.538 -6.681 -0.036 1.00 63.75 214 GLY A C 1
ATOM 1789 O O . GLY A 1 214 ? 16.189 -7.026 1.090 1.00 63.75 214 GLY A O 1
ATOM 1790 N N . ARG A 1 215 ? 17.778 -6.239 -0.306 1.00 66.19 215 ARG A N 1
ATOM 1791 C CA . ARG A 1 215 ? 18.896 -6.205 0.667 1.00 66.19 215 ARG A CA 1
ATOM 1792 C C . ARG A 1 215 ? 18.820 -5.081 1.710 1.00 66.19 215 ARG A C 1
ATOM 1794 O O . ARG A 1 215 ? 19.671 -5.034 2.592 1.00 66.19 215 ARG A O 1
ATOM 1801 N N . GLY A 1 216 ? 17.880 -4.147 1.585 1.00 74.25 216 GLY A N 1
ATOM 1802 C CA . GLY A 1 216 ? 17.785 -3.026 2.516 1.00 74.25 216 GLY A CA 1
ATOM 1803 C C . GLY A 1 216 ? 17.110 -3.379 3.840 1.00 74.25 216 GLY A C 1
ATOM 1804 O O . GLY A 1 216 ? 16.572 -4.472 4.026 1.00 74.25 216 GLY A O 1
ATOM 1805 N N . ARG A 1 217 ? 17.162 -2.423 4.773 1.00 82.25 217 ARG A N 1
ATOM 1806 C CA . ARG A 1 217 ? 16.560 -2.544 6.106 1.00 82.25 217 ARG A CA 1
ATOM 1807 C C . ARG A 1 217 ? 15.044 -2.611 5.967 1.00 82.25 217 ARG A C 1
ATOM 1809 O O . ARG A 1 217 ? 14.472 -1.829 5.213 1.00 82.25 217 ARG A O 1
ATOM 1816 N N . SER A 1 218 ? 14.407 -3.515 6.699 1.00 85.62 218 SER A N 1
ATOM 1817 C CA . SER A 1 218 ? 12.950 -3.604 6.782 1.00 85.62 218 SER A CA 1
ATOM 1818 C C . SER A 1 218 ? 12.426 -2.987 8.074 1.00 85.62 218 SER A C 1
ATOM 1820 O O . SER A 1 218 ? 13.081 -3.072 9.110 1.00 85.62 218 SER A O 1
ATOM 1822 N N . LEU A 1 219 ? 11.231 -2.416 8.001 1.00 90.00 219 LEU A N 1
ATOM 1823 C CA . LEU A 1 219 ? 10.398 -2.012 9.122 1.00 90.00 219 LEU A CA 1
ATOM 1824 C C . LEU A 1 219 ? 9.012 -2.606 8.876 1.00 90.00 219 LEU A C 1
ATOM 1826 O O . LEU A 1 219 ? 8.405 -2.333 7.842 1.00 90.00 219 LEU A O 1
ATOM 1830 N N . MET A 1 220 ? 8.545 -3.458 9.778 1.00 91.94 220 MET A N 1
ATOM 1831 C CA . MET A 1 220 ? 7.170 -3.942 9.762 1.00 91.94 220 MET A CA 1
ATOM 1832 C C . MET A 1 220 ? 6.323 -2.994 10.592 1.00 91.94 220 MET A C 1
ATOM 1834 O O . MET A 1 220 ? 6.699 -2.650 11.710 1.00 91.94 220 MET A O 1
ATOM 1838 N N . ILE A 1 221 ? 5.207 -2.564 10.021 1.00 94.12 221 ILE A N 1
ATOM 1839 C CA . ILE A 1 221 ? 4.217 -1.721 10.676 1.00 94.12 221 ILE A CA 1
ATOM 1840 C C . ILE A 1 221 ? 2.891 -2.462 10.612 1.00 94.12 221 ILE A C 1
ATOM 1842 O O . ILE A 1 221 ? 2.537 -3.010 9.569 1.00 94.12 221 ILE A O 1
ATOM 1846 N N . SER A 1 222 ? 2.189 -2.472 11.731 1.00 95.44 222 SER A N 1
ATOM 1847 C CA . SER A 1 222 ? 0.873 -3.063 11.899 1.00 95.44 222 SER A CA 1
ATOM 1848 C C . SER A 1 222 ? -0.060 -1.996 12.446 1.00 95.44 222 SER A C 1
ATOM 1850 O O . SER A 1 222 ? 0.293 -1.328 13.423 1.00 95.44 222 SER A O 1
ATOM 1852 N N . ASP A 1 223 ? -1.225 -1.810 11.834 1.00 95.94 223 ASP A N 1
ATOM 1853 C CA . ASP A 1 223 ? -2.122 -0.718 12.211 1.00 95.94 223 ASP A CA 1
ATOM 1854 C C . ASP A 1 223 ? -3.604 -1.053 12.012 1.00 95.94 223 ASP A C 1
ATOM 1856 O O . ASP A 1 223 ? -3.955 -2.026 11.341 1.00 95.94 223 ASP A O 1
ATOM 1860 N N . PHE A 1 224 ? -4.471 -0.222 12.597 1.00 96.31 224 PHE A N 1
ATOM 1861 C CA . PHE A 1 224 ? -5.921 -0.344 12.498 1.00 96.31 224 PHE A CA 1
ATOM 1862 C C . PHE A 1 224 ? -6.539 0.865 11.800 1.00 96.31 224 PHE A C 1
ATOM 1864 O O . PHE A 1 224 ? -6.555 1.983 12.327 1.00 96.31 224 PHE A O 1
ATOM 1871 N N . LEU A 1 225 ? -7.115 0.611 10.630 1.00 95.06 225 LEU A N 1
ATOM 1872 C CA . LEU A 1 225 ? -7.923 1.569 9.890 1.00 95.06 225 LEU A CA 1
ATOM 1873 C C . LEU A 1 225 ? -9.372 1.505 10.353 1.00 95.06 225 LEU A C 1
ATOM 1875 O O . LEU A 1 225 ? -9.911 0.426 10.585 1.00 95.06 225 LEU A O 1
ATOM 1879 N N . VAL A 1 226 ? -10.026 2.657 10.443 1.00 94.19 226 VAL A N 1
ATOM 1880 C CA . VAL A 1 226 ? -11.415 2.757 10.892 1.00 94.19 226 VAL A CA 1
ATOM 1881 C C . VAL A 1 226 ? -12.258 3.466 9.839 1.00 94.19 226 VAL A C 1
ATOM 1883 O O . VAL A 1 226 ? -11.922 4.559 9.386 1.00 94.19 226 VAL A O 1
ATOM 1886 N N . SER A 1 227 ? -13.390 2.864 9.477 1.00 93.00 227 SER A N 1
ATOM 1887 C CA . SER A 1 227 ? -14.427 3.529 8.682 1.00 93.00 227 SER A CA 1
ATOM 1888 C C . SER A 1 227 ? -15.315 4.357 9.612 1.00 93.00 227 SER A C 1
ATOM 1890 O O . SER A 1 227 ? -16.363 3.884 10.048 1.00 93.00 227 SER A O 1
ATOM 1892 N N . HIS A 1 228 ? -14.864 5.555 9.996 1.00 93.00 228 HIS A N 1
ATOM 1893 C CA . HIS A 1 228 ? -15.625 6.469 10.854 1.00 93.00 228 HIS A CA 1
ATOM 1894 C C . HIS A 1 228 ? -15.235 7.945 10.609 1.00 93.00 228 HIS A C 1
ATOM 1896 O O . HIS A 1 228 ? -14.054 8.226 10.389 1.00 93.00 228 HIS A O 1
ATOM 1902 N N . PRO A 1 229 ? -16.167 8.917 10.723 1.00 91.25 229 PRO A N 1
ATOM 1903 C CA . PRO A 1 229 ? -15.878 10.336 10.487 1.00 91.25 229 PRO A CA 1
ATOM 1904 C C . PRO A 1 229 ? -14.818 10.961 11.399 1.00 91.25 229 PRO A C 1
ATOM 1906 O O . PRO A 1 229 ? -14.238 11.985 11.050 1.00 91.25 229 PRO A O 1
ATOM 1909 N N . SER A 1 230 ? -14.569 10.380 12.574 1.00 91.12 230 SER A N 1
ATOM 1910 C CA . SER A 1 230 ? -13.614 10.943 13.536 1.00 91.12 230 SER A CA 1
ATOM 1911 C C . SER A 1 230 ? -12.163 10.862 13.064 1.00 91.12 230 SER A C 1
ATOM 1913 O O . SER A 1 230 ? -11.368 11.730 13.410 1.00 91.12 230 SER A O 1
ATOM 1915 N N . SER A 1 231 ? -11.787 9.786 12.367 1.00 89.88 231 SER A N 1
ATOM 1916 C CA . SER A 1 231 ? -10.403 9.528 11.958 1.00 89.88 231 SER A CA 1
ATOM 1917 C C . SER A 1 231 ? -10.312 8.271 11.087 1.00 89.88 231 SER A C 1
ATOM 1919 O O . SER A 1 231 ? -10.986 7.291 11.408 1.00 89.88 231 SER A O 1
ATOM 1921 N N . PRO A 1 232 ? -9.430 8.244 10.068 1.00 90.50 232 PRO A N 1
ATOM 1922 C CA . PRO A 1 232 ? -9.138 7.034 9.299 1.00 90.50 232 PRO A CA 1
ATOM 1923 C C . PRO A 1 232 ? -8.303 6.000 10.074 1.00 90.50 232 PRO A C 1
ATOM 1925 O O . PRO A 1 232 ? -8.309 4.831 9.706 1.00 90.50 232 PRO A O 1
ATOM 1928 N N . PHE A 1 233 ? -7.605 6.409 11.139 1.00 93.94 233 PHE A N 1
ATOM 1929 C CA . PHE A 1 233 ? -6.801 5.537 12.007 1.00 93.94 233 PHE A CA 1
ATOM 1930 C C . PHE A 1 233 ? -7.362 5.499 13.426 1.00 93.94 233 PHE A C 1
ATOM 1932 O O . PHE A 1 233 ? -7.881 6.507 13.925 1.00 93.94 233 PHE A O 1
ATOM 1939 N N . PHE A 1 234 ? -7.220 4.363 14.105 1.00 95.56 234 PHE A N 1
ATOM 1940 C CA . PHE A 1 234 ? -7.634 4.245 15.498 1.00 95.56 234 PHE A CA 1
ATOM 1941 C C . PHE A 1 234 ? -6.637 4.915 16.456 1.00 95.56 234 PHE A C 1
ATOM 1943 O O . PHE A 1 234 ? -5.473 4.527 16.544 1.00 95.56 234 PHE A O 1
ATOM 1950 N N . PHE A 1 235 ? -7.118 5.875 17.248 1.00 96.06 235 PHE A N 1
ATOM 1951 C CA . PHE A 1 235 ? -6.362 6.462 18.354 1.00 96.06 235 PHE A CA 1
ATOM 1952 C C . PHE A 1 235 ? -7.288 6.977 19.463 1.00 96.06 235 PHE A C 1
ATOM 1954 O O . PHE A 1 235 ? -8.468 7.280 19.232 1.00 96.06 235 PHE A O 1
ATOM 1961 N N . LEU A 1 236 ? -6.731 7.128 20.665 1.00 96.62 236 LEU A N 1
ATOM 1962 C CA . LEU A 1 236 ? -7.381 7.772 21.804 1.00 96.62 236 LEU A CA 1
ATOM 1963 C C . LEU A 1 236 ? -6.885 9.209 21.992 1.00 96.62 236 LEU A C 1
ATOM 1965 O O . LEU A 1 236 ? -5.683 9.481 21.973 1.00 96.62 236 LEU A O 1
ATOM 1969 N N . ALA A 1 237 ? -7.811 10.131 22.252 1.00 96.00 237 ALA A N 1
ATOM 1970 C CA . ALA A 1 237 ? -7.472 11.465 22.736 1.00 96.00 237 ALA A CA 1
ATOM 1971 C C . ALA A 1 237 ? -6.758 11.378 24.098 1.00 96.00 237 ALA A C 1
ATOM 1973 O O . ALA A 1 237 ? -6.907 10.400 24.829 1.00 96.00 237 ALA A O 1
ATOM 1974 N N . GLU A 1 238 ? -6.005 12.411 24.478 1.00 96.44 238 GLU A N 1
ATOM 1975 C CA . GLU A 1 238 ? -5.158 12.370 25.680 1.00 96.44 238 GLU A CA 1
ATOM 1976 C C . GLU A 1 238 ? -5.940 12.047 26.966 1.00 96.44 238 GLU A C 1
ATOM 1978 O O . GLU A 1 238 ? -5.505 11.223 27.769 1.00 96.44 238 GLU A O 1
ATOM 1983 N N . GLU A 1 239 ? -7.140 12.604 27.132 1.00 96.25 239 GLU A N 1
ATOM 1984 C CA . GLU A 1 239 ? -8.003 12.290 28.274 1.00 96.25 239 GLU A CA 1
ATOM 1985 C C . GLU A 1 239 ? -8.502 10.833 28.259 1.00 96.25 239 GLU A C 1
ATOM 1987 O O . GLU A 1 239 ? -8.530 10.165 29.296 1.00 96.25 239 GLU A O 1
ATOM 1992 N N . GLN A 1 240 ? -8.883 10.314 27.088 1.00 96.69 240 GLN A N 1
ATOM 1993 C CA . GLN A 1 240 ? -9.291 8.915 26.922 1.00 96.69 240 GLN A CA 1
ATOM 1994 C C . GLN A 1 240 ? -8.113 7.976 27.227 1.00 96.69 240 GLN A C 1
ATOM 1996 O O . GLN A 1 240 ? -8.273 7.014 27.973 1.00 96.69 240 GLN A O 1
ATOM 2001 N N . TRP A 1 241 ? -6.914 8.303 26.736 1.00 97.31 241 TRP A N 1
ATOM 2002 C CA . TRP A 1 241 ? -5.679 7.559 26.981 1.00 97.31 241 TRP A CA 1
ATOM 2003 C C . TRP A 1 241 ? -5.284 7.532 28.462 1.00 97.31 241 TRP A C 1
ATOM 2005 O O . TRP A 1 241 ? -4.930 6.481 28.996 1.00 97.31 241 TRP A O 1
ATOM 2015 N N . ASN A 1 242 ? -5.386 8.666 29.157 1.00 97.00 242 ASN A N 1
ATOM 2016 C CA . ASN A 1 242 ? -5.094 8.745 30.590 1.00 97.00 242 ASN A CA 1
ATOM 2017 C C . ASN A 1 242 ? -6.065 7.888 31.418 1.00 97.00 242 ASN A C 1
ATOM 2019 O O . ASN A 1 242 ? -5.662 7.244 32.386 1.00 97.00 242 ASN A O 1
ATOM 2023 N N . ARG A 1 243 ? -7.346 7.837 31.029 1.00 97.06 243 ARG A N 1
ATOM 2024 C CA . ARG A 1 243 ? -8.329 6.937 31.655 1.00 97.06 243 ARG A CA 1
ATOM 2025 C C . ARG A 1 243 ? -8.031 5.469 31.341 1.00 97.06 243 ARG A C 1
ATOM 2027 O O . ARG A 1 243 ? -8.059 4.649 32.259 1.00 97.06 243 ARG A O 1
ATOM 2034 N N . ALA A 1 244 ? -7.689 5.166 30.090 1.00 96.88 244 ALA A N 1
ATOM 2035 C CA . ALA A 1 244 ? -7.355 3.821 29.640 1.00 96.88 244 ALA A CA 1
ATOM 2036 C C . ALA A 1 244 ? -6.143 3.256 30.383 1.00 96.88 244 ALA A C 1
ATOM 2038 O O . ALA A 1 244 ? -6.247 2.204 30.998 1.00 96.88 244 ALA A O 1
ATOM 2039 N N . THR A 1 245 ? -5.033 3.991 30.425 1.00 96.81 245 THR A N 1
ATOM 2040 C CA . THR A 1 245 ? -3.797 3.572 31.114 1.00 96.81 245 THR A CA 1
ATOM 2041 C C . THR A 1 245 ? -3.956 3.458 32.628 1.00 96.81 245 THR A C 1
ATOM 2043 O O . THR A 1 245 ? -3.318 2.617 33.255 1.00 96.81 245 THR A O 1
ATOM 2046 N N . LYS A 1 246 ? -4.847 4.255 33.234 1.00 97.19 246 LYS A N 1
ATOM 2047 C CA . LYS A 1 246 ? -5.187 4.117 34.655 1.00 97.19 246 LYS A CA 1
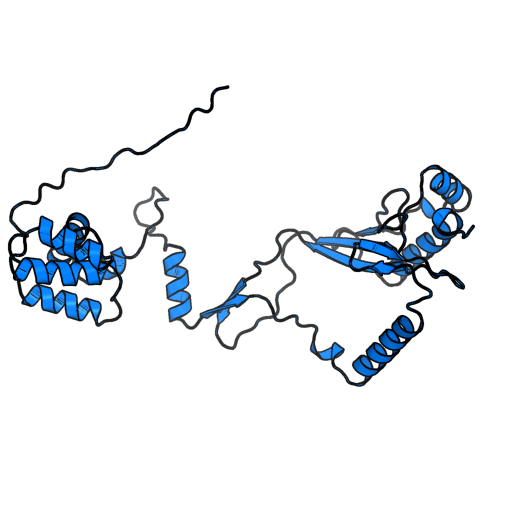ATOM 2048 C C . LYS A 1 246 ? -5.934 2.812 34.952 1.00 97.19 246 LYS A C 1
ATOM 2050 O O . LYS A 1 246 ? -5.721 2.233 36.014 1.00 97.19 246 LYS A O 1
ATOM 2055 N N . LYS A 1 247 ? -6.825 2.374 34.055 1.00 97.62 247 LYS A N 1
ATOM 2056 C CA . LYS A 1 247 ? -7.583 1.118 34.202 1.00 97.62 247 LYS A CA 1
ATOM 2057 C C . LYS A 1 247 ? -6.763 -0.102 33.775 1.00 97.62 247 LYS A C 1
ATOM 2059 O O . LYS A 1 247 ? -6.818 -1.130 34.442 1.00 97.62 247 LYS A O 1
ATOM 2064 N N . TYR A 1 248 ? -5.999 0.039 32.697 1.00 96.88 248 TYR A N 1
ATOM 2065 C CA . TYR A 1 248 ? -5.186 -0.994 32.066 1.00 96.88 248 TYR A CA 1
ATOM 2066 C C . TYR A 1 248 ? -3.713 -0.552 32.022 1.00 96.88 248 TYR A C 1
ATOM 2068 O O . TYR A 1 248 ? -3.251 -0.039 30.999 1.00 96.88 248 TYR A O 1
ATOM 2076 N N . PRO A 1 249 ? -2.949 -0.745 33.117 1.00 94.25 249 PRO A N 1
ATOM 2077 C CA . PRO A 1 249 ? -1.518 -0.434 33.141 1.00 94.25 249 PRO A CA 1
ATOM 2078 C C . PRO A 1 249 ? -0.704 -1.197 32.086 1.00 94.25 249 PRO A C 1
ATOM 2080 O O . PRO A 1 249 ? 0.306 -0.677 31.619 1.00 94.25 249 PRO A O 1
ATOM 2083 N N . SER A 1 250 ? -1.185 -2.368 31.649 1.00 91.81 250 SER A N 1
ATOM 2084 C CA . SER A 1 250 ? -0.613 -3.171 30.558 1.00 91.81 250 SER A CA 1
ATOM 2085 C C . SER A 1 250 ? -0.461 -2.396 29.245 1.00 91.81 250 SER A C 1
ATOM 2087 O O . SER A 1 250 ? 0.415 -2.705 28.450 1.00 91.81 250 SER A O 1
ATOM 2089 N N . LEU A 1 251 ? -1.253 -1.339 29.016 1.00 93.56 251 LEU A N 1
ATOM 2090 C CA . LEU A 1 251 ? -1.118 -0.474 27.836 1.00 93.56 251 LEU A CA 1
ATOM 2091 C C . LEU A 1 251 ? 0.219 0.288 27.782 1.00 93.56 251 LEU A C 1
ATOM 2093 O O . LEU A 1 251 ? 0.566 0.831 26.729 1.00 93.56 251 LEU A O 1
ATOM 2097 N N . LEU A 1 252 ? 0.934 0.373 28.907 1.00 91.31 252 LEU A N 1
ATOM 2098 C CA . LEU A 1 252 ? 2.262 0.981 29.017 1.00 91.31 252 LEU A CA 1
ATOM 2099 C C . LEU A 1 252 ? 3.396 -0.048 28.932 1.00 91.31 252 LEU A C 1
ATOM 2101 O O . LEU A 1 252 ? 4.559 0.341 28.833 1.00 91.31 252 LEU A O 1
ATOM 2105 N N . GLU A 1 253 ? 3.071 -1.337 29.004 1.00 86.50 253 GLU A N 1
ATOM 2106 C CA . GLU A 1 253 ? 4.043 -2.417 28.899 1.00 86.50 253 GLU A CA 1
ATOM 2107 C C . GLU A 1 253 ? 4.406 -2.664 27.429 1.00 86.50 253 GLU A C 1
ATOM 2109 O O . GLU A 1 253 ? 3.667 -2.308 26.509 1.00 86.50 253 GLU A O 1
ATOM 2114 N N . THR A 1 254 ? 5.582 -3.249 27.206 1.00 79.62 254 THR A N 1
ATOM 2115 C CA . THR A 1 254 ? 6.031 -3.668 25.876 1.00 79.62 254 THR A CA 1
ATOM 2116 C C . THR A 1 254 ? 6.104 -5.188 25.833 1.00 79.62 254 THR A C 1
ATOM 2118 O O . THR A 1 254 ? 6.693 -5.825 26.703 1.00 79.62 254 THR A O 1
ATOM 2121 N N . ASP A 1 255 ? 5.496 -5.753 24.803 1.00 82.12 255 ASP A N 1
ATOM 2122 C CA . ASP A 1 255 ? 5.451 -7.174 24.447 1.00 82.12 255 ASP A CA 1
ATOM 2123 C C . ASP A 1 255 ? 6.468 -7.505 23.335 1.00 82.12 255 ASP A C 1
ATOM 2125 O O . ASP A 1 255 ? 6.353 -8.512 22.640 1.00 82.12 255 ASP A O 1
ATOM 2129 N N . GLY A 1 256 ? 7.469 -6.637 23.142 1.00 83.44 256 GLY A N 1
ATOM 2130 C CA . GLY A 1 256 ? 8.392 -6.698 22.009 1.00 83.44 256 GLY A CA 1
ATOM 2131 C C . GLY A 1 256 ? 7.903 -5.940 20.771 1.00 83.44 256 GLY A C 1
ATOM 2132 O O . GLY A 1 256 ? 8.665 -5.822 19.812 1.00 83.44 256 GLY A O 1
ATOM 2133 N N . ILE A 1 257 ? 6.688 -5.378 20.797 1.00 88.50 257 ILE A N 1
ATOM 2134 C CA . ILE A 1 257 ? 6.215 -4.406 19.808 1.00 88.50 257 ILE A CA 1
ATOM 2135 C C . ILE A 1 257 ? 6.502 -2.986 20.306 1.00 88.50 257 ILE A C 1
ATOM 2137 O O . ILE A 1 257 ? 6.292 -2.636 21.475 1.00 88.50 257 ILE A O 1
ATOM 2141 N N . HIS A 1 258 ? 6.966 -2.132 19.394 1.00 91.69 258 HIS A N 1
ATOM 2142 C CA . HIS A 1 258 ? 7.060 -0.698 19.626 1.00 91.69 258 HIS A CA 1
ATOM 2143 C C . HIS A 1 258 ? 5.744 -0.024 19.242 1.00 91.69 258 HIS A C 1
ATOM 2145 O O . HIS A 1 258 ? 5.498 0.226 18.060 1.00 91.69 258 HIS A O 1
ATOM 2151 N N . TYR A 1 259 ? 4.908 0.256 20.244 1.00 93.88 259 TYR A N 1
ATOM 2152 C CA . TYR A 1 259 ? 3.647 0.970 20.055 1.00 93.88 259 TYR A CA 1
ATOM 2153 C C . TYR A 1 259 ? 3.826 2.486 20.081 1.00 93.88 259 TYR A C 1
ATOM 2155 O O . TYR A 1 259 ? 4.472 3.028 20.984 1.00 93.88 259 TYR A O 1
ATOM 2163 N N . ASP A 1 260 ? 3.153 3.175 19.163 1.00 93.81 260 ASP A N 1
ATOM 2164 C CA . ASP A 1 260 ? 3.017 4.625 19.241 1.00 93.81 260 ASP A CA 1
ATOM 2165 C C . ASP A 1 260 ? 2.041 5.003 20.369 1.00 93.81 260 ASP A C 1
ATOM 2167 O O . ASP A 1 260 ? 0.976 4.394 20.552 1.00 93.81 260 ASP A O 1
ATOM 2171 N N . LYS A 1 261 ? 2.410 6.019 21.165 1.00 93.00 261 LYS A N 1
ATOM 2172 C CA . LYS A 1 261 ? 1.600 6.508 22.298 1.00 93.00 261 LYS A CA 1
ATOM 2173 C C . LYS A 1 261 ? 0.176 6.763 21.821 1.00 93.00 261 LYS A C 1
ATOM 2175 O O . LYS A 1 261 ? 0.033 7.388 20.791 1.00 93.00 261 LYS A O 1
ATOM 2180 N N . ASN A 1 262 ? -0.826 6.359 22.610 1.00 94.69 262 ASN A N 1
ATOM 2181 C CA . ASN A 1 262 ? -2.265 6.555 22.364 1.00 94.69 262 ASN A CA 1
ATOM 2182 C C . ASN A 1 262 ? -2.865 5.869 21.127 1.00 94.69 262 ASN A C 1
ATOM 2184 O O . ASN A 1 262 ? -4.055 6.048 20.859 1.00 94.69 262 ASN A O 1
ATOM 2188 N N . THR A 1 263 ? -2.090 5.034 20.441 1.00 94.94 263 THR A N 1
ATOM 2189 C CA . THR A 1 263 ? -2.537 4.266 19.278 1.00 94.94 263 THR A CA 1
ATOM 2190 C C . THR A 1 263 ? -2.417 2.763 19.534 1.00 94.94 263 THR A C 1
ATOM 2192 O O . THR A 1 263 ? -1.854 2.315 20.545 1.00 94.94 263 THR A O 1
ATOM 2195 N N . CYS A 1 264 ? -2.937 1.987 18.587 1.00 94.19 264 CYS A N 1
ATOM 2196 C CA . CYS A 1 264 ? -2.652 0.561 18.451 1.00 94.19 264 CYS A CA 1
ATOM 2197 C C . CYS A 1 264 ? -1.592 0.284 17.375 1.00 94.19 264 CYS A C 1
ATOM 2199 O O . CYS A 1 264 ? -1.328 -0.881 17.086 1.00 94.19 264 CYS A O 1
ATOM 2201 N N . THR A 1 265 ? -0.993 1.326 16.794 1.00 94.81 265 THR A N 1
ATOM 2202 C CA . THR A 1 265 ? 0.016 1.215 15.745 1.00 94.81 265 THR A CA 1
ATOM 2203 C C . THR A 1 265 ? 1.278 0.607 16.336 1.00 94.81 265 THR A C 1
ATOM 2205 O O . THR A 1 265 ? 1.886 1.167 17.250 1.00 94.81 265 THR A O 1
ATOM 2208 N N . GLY A 1 266 ? 1.634 -0.576 15.848 1.00 93.69 266 GLY A N 1
ATOM 2209 C CA . GLY A 1 266 ? 2.785 -1.344 16.292 1.00 93.69 266 GLY A CA 1
ATOM 2210 C C . GLY A 1 266 ? 3.868 -1.362 15.226 1.00 93.69 266 GLY A C 1
ATOM 2211 O O . GLY A 1 266 ? 3.581 -1.520 14.039 1.00 93.69 266 GLY A O 1
ATOM 2212 N N . SER A 1 267 ? 5.125 -1.242 15.639 1.00 93.75 267 SER A N 1
ATOM 2213 C CA . SER A 1 267 ? 6.269 -1.385 14.744 1.00 93.75 267 SER A CA 1
ATOM 2214 C C . SER A 1 267 ? 7.297 -2.376 15.278 1.00 93.75 267 SER A C 1
ATOM 2216 O O . SER A 1 267 ? 7.523 -2.491 16.482 1.00 93.75 267 SER A O 1
ATOM 2218 N N . ILE A 1 268 ? 7.910 -3.107 14.350 1.00 90.88 268 ILE A N 1
ATOM 2219 C CA . ILE A 1 268 ? 8.937 -4.117 14.609 1.00 90.88 268 ILE A CA 1
ATOM 2220 C C . ILE A 1 268 ? 10.015 -3.976 13.530 1.00 90.88 268 ILE A C 1
ATOM 2222 O O . ILE A 1 268 ? 9.695 -3.784 12.353 1.00 90.88 268 ILE A O 1
ATOM 2226 N N . LYS A 1 269 ? 11.300 -4.073 13.884 1.00 86.12 269 LYS A N 1
ATOM 2227 C CA . LYS A 1 269 ? 12.417 -4.095 12.925 1.00 86.12 269 LYS A CA 1
ATOM 2228 C C . LYS A 1 269 ? 12.899 -5.530 12.699 1.00 86.12 269 LYS A C 1
ATOM 2230 O O . LYS A 1 269 ? 13.688 -6.034 13.497 1.00 86.12 269 LYS A O 1
ATOM 2235 N N . PRO A 1 270 ? 12.531 -6.187 11.584 1.00 78.88 270 PRO A N 1
ATOM 2236 C CA . PRO A 1 270 ? 12.921 -7.572 11.358 1.00 78.88 270 PRO A CA 1
ATOM 2237 C C . PRO A 1 270 ? 14.440 -7.758 11.354 1.00 78.88 270 PRO A C 1
ATOM 2239 O O . PRO A 1 270 ? 15.161 -7.044 10.651 1.00 78.88 270 PRO A O 1
ATOM 2242 N N . GLY A 1 271 ? 14.916 -8.746 12.114 1.00 73.62 271 GLY A N 1
ATOM 2243 C CA . GLY A 1 271 ? 16.336 -9.094 12.233 1.00 73.62 271 GLY A CA 1
ATOM 2244 C C . GLY A 1 271 ? 17.099 -8.324 13.316 1.00 73.62 271 GLY A C 1
ATOM 2245 O O . GLY A 1 271 ? 18.228 -8.700 13.622 1.00 73.62 271 GLY A O 1
ATOM 2246 N N . GLN A 1 272 ? 16.501 -7.278 13.894 1.00 69.12 272 GLN A N 1
ATOM 2247 C CA . GLN A 1 272 ? 16.915 -6.710 15.185 1.00 69.12 272 GLN A CA 1
ATOM 2248 C C . GLN A 1 272 ? 15.929 -7.137 16.273 1.00 69.12 272 GLN A C 1
ATOM 2250 O O . GLN A 1 272 ? 16.340 -7.651 17.309 1.00 69.12 272 GLN A O 1
ATOM 2255 N N . ASP A 1 273 ? 14.645 -6.982 15.963 1.00 73.56 273 ASP A N 1
ATOM 2256 C CA . ASP A 1 273 ? 13.503 -7.406 16.757 1.00 73.56 273 ASP A CA 1
ATOM 2257 C C . ASP A 1 273 ? 12.926 -8.723 16.185 1.00 73.56 273 ASP A C 1
ATOM 2259 O O . ASP A 1 273 ? 13.505 -9.341 15.278 1.00 73.56 273 ASP A O 1
ATOM 2263 N N . SER A 1 274 ? 11.768 -9.144 16.709 1.00 73.56 274 SER A N 1
ATOM 2264 C CA . SER A 1 274 ? 11.020 -10.324 16.246 1.00 73.56 274 SER A CA 1
ATOM 2265 C C . SER A 1 274 ? 10.303 -10.090 14.894 1.00 73.56 274 SER A C 1
ATOM 2267 O O . SER A 1 274 ? 10.627 -9.171 14.141 1.00 73.56 274 SER A O 1
ATOM 2269 N N . TYR A 1 275 ? 9.347 -10.949 14.546 1.00 81.75 275 TYR A N 1
ATOM 2270 C CA . TYR A 1 275 ? 8.301 -10.714 13.545 1.00 81.75 275 TYR A CA 1
ATOM 2271 C C . TYR A 1 275 ? 6.945 -10.527 14.251 1.00 81.75 275 TYR A C 1
ATOM 2273 O O . TYR A 1 275 ? 6.819 -10.817 15.441 1.00 81.75 275 TYR A O 1
ATOM 2281 N N . PHE A 1 276 ? 5.926 -10.053 13.525 1.00 83.38 276 PHE A N 1
ATOM 2282 C CA . PHE A 1 276 ? 4.545 -10.217 13.982 1.00 83.38 276 PHE A CA 1
ATOM 2283 C C . PHE A 1 276 ? 4.197 -11.707 13.906 1.00 83.38 276 PHE A C 1
ATOM 2285 O O . PHE A 1 276 ? 4.187 -12.313 12.834 1.00 83.38 276 PHE A O 1
ATOM 2292 N N . GLU A 1 277 ? 4.012 -12.310 15.070 1.00 87.25 277 GLU A N 1
ATOM 2293 C CA . GLU A 1 277 ? 3.608 -13.695 15.254 1.00 87.25 277 GLU A CA 1
ATOM 2294 C C . GLU A 1 277 ? 2.183 -13.697 15.806 1.00 87.25 277 GLU A C 1
ATOM 2296 O O . GLU A 1 277 ? 1.675 -12.667 16.246 1.00 87.25 277 GLU A O 1
ATOM 2301 N N . SER A 1 278 ? 1.520 -14.853 15.803 1.00 88.81 278 SER A N 1
ATOM 2302 C CA . SER A 1 278 ? 0.127 -14.942 16.253 1.00 88.81 278 SER A CA 1
ATOM 2303 C C . SER A 1 278 ? -0.084 -14.345 17.648 1.00 88.81 278 SER A C 1
ATOM 2305 O O . SER A 1 278 ? -1.058 -13.628 17.845 1.00 88.81 278 SER A O 1
ATOM 2307 N N . ASP A 1 279 ? 0.850 -14.556 18.575 1.00 89.31 279 ASP A N 1
ATOM 2308 C CA . ASP A 1 279 ? 0.747 -14.025 19.937 1.00 89.31 279 ASP A CA 1
ATOM 2309 C C . ASP A 1 279 ? 0.888 -12.498 19.980 1.00 89.31 279 ASP A C 1
ATOM 2311 O O . ASP A 1 279 ? 0.135 -11.832 20.683 1.00 89.31 279 ASP A O 1
ATOM 2315 N N . THR A 1 280 ? 1.799 -11.915 19.194 1.00 89.62 280 THR A N 1
ATOM 2316 C CA . THR A 1 280 ? 1.990 -10.456 19.176 1.00 89.62 280 THR A CA 1
ATOM 2317 C C . THR A 1 280 ? 0.839 -9.743 18.465 1.00 89.62 280 THR A C 1
ATOM 2319 O O . THR A 1 280 ? 0.425 -8.665 18.889 1.00 89.62 280 THR A O 1
ATOM 2322 N N . ILE A 1 281 ? 0.239 -10.381 17.455 1.00 91.50 281 ILE A N 1
ATOM 2323 C CA . ILE A 1 281 ? -1.012 -9.924 16.837 1.00 91.50 281 ILE A CA 1
ATOM 2324 C C . ILE A 1 281 ? -2.148 -9.959 17.862 1.00 91.50 281 ILE A C 1
ATOM 2326 O O . ILE A 1 281 ? -2.867 -8.974 18.014 1.00 91.50 281 ILE A O 1
ATOM 2330 N N . LEU A 1 282 ? -2.306 -11.062 18.601 1.00 92.62 282 LEU A N 1
ATOM 2331 C CA . LEU A 1 282 ? -3.345 -11.174 19.627 1.00 92.62 282 LEU A CA 1
ATOM 2332 C C . LEU A 1 282 ? -3.189 -10.101 20.710 1.00 92.62 282 LEU A C 1
ATOM 2334 O O . LEU A 1 282 ? -4.169 -9.421 21.010 1.00 92.62 282 LEU A O 1
ATOM 2338 N N . SER A 1 283 ? -1.973 -9.864 21.210 1.00 91.69 283 SER A N 1
ATOM 2339 C CA . SER A 1 283 ? -1.689 -8.777 22.159 1.00 91.69 283 SER A CA 1
ATOM 2340 C C . SER A 1 283 ? -2.081 -7.405 21.605 1.00 91.69 283 SER A C 1
ATOM 2342 O O . SER A 1 283 ? -2.676 -6.580 22.305 1.00 91.69 283 SER A O 1
ATOM 2344 N N . GLN A 1 284 ? -1.814 -7.160 20.322 1.00 94.25 284 GLN A N 1
ATOM 2345 C CA . GLN A 1 284 ? -2.201 -5.921 19.660 1.00 94.25 284 GLN A CA 1
ATOM 2346 C C . GLN A 1 284 ? -3.736 -5.780 19.535 1.00 94.25 284 GLN A C 1
ATOM 2348 O O . GLN A 1 284 ? -4.272 -4.683 19.728 1.00 94.25 284 GLN A O 1
ATOM 2353 N N . PHE A 1 285 ? -4.469 -6.865 19.265 1.00 95.19 285 PHE A N 1
ATOM 2354 C CA . PHE A 1 285 ? -5.939 -6.864 19.284 1.00 95.19 285 PHE A CA 1
ATOM 2355 C C . PHE A 1 285 ? -6.499 -6.662 20.698 1.00 95.19 285 PHE A C 1
ATOM 2357 O O . PHE A 1 285 ? -7.448 -5.901 20.880 1.00 95.19 285 PHE A O 1
ATOM 2364 N N . GLU A 1 286 ? -5.905 -7.282 21.718 1.00 94.88 286 GLU A N 1
ATOM 2365 C CA . GLU A 1 286 ? -6.279 -7.053 23.117 1.00 94.88 286 GLU A CA 1
ATOM 2366 C C . GLU A 1 286 ? -6.098 -5.585 23.509 1.00 94.88 286 GLU A C 1
ATOM 2368 O O . GLU A 1 286 ? -6.998 -4.986 24.106 1.00 94.88 286 GLU A O 1
ATOM 2373 N N . ARG A 1 287 ? -4.981 -4.972 23.097 1.00 95.50 287 ARG A N 1
ATOM 2374 C CA . ARG A 1 287 ? -4.740 -3.532 23.239 1.00 95.50 287 ARG A CA 1
ATOM 2375 C C . ARG A 1 287 ? -5.855 -2.714 22.585 1.00 95.50 287 ARG A C 1
ATOM 2377 O O . ARG A 1 287 ? -6.378 -1.796 23.219 1.00 95.50 287 ARG A O 1
ATOM 2384 N N . LEU A 1 288 ? -6.248 -3.046 21.352 1.00 96.25 288 LEU A N 1
ATOM 2385 C CA . LEU A 1 288 ? -7.371 -2.392 20.673 1.00 96.25 288 LEU A CA 1
ATOM 2386 C C . LEU A 1 288 ? -8.666 -2.516 21.483 1.00 96.25 288 LEU A C 1
ATOM 2388 O O . LEU A 1 288 ? -9.322 -1.505 21.722 1.00 96.25 288 LEU A O 1
ATOM 2392 N N . PHE A 1 289 ? -9.030 -3.715 21.943 1.00 95.69 289 PHE A N 1
ATOM 2393 C CA . PHE A 1 289 ? -10.263 -3.928 22.709 1.00 95.69 289 PHE A CA 1
ATOM 2394 C C . PHE A 1 289 ? -10.278 -3.159 24.034 1.00 95.69 289 PHE A C 1
ATOM 2396 O O . PHE A 1 289 ? -11.294 -2.553 24.376 1.00 95.69 289 PHE A O 1
ATOM 2403 N N . GLN A 1 290 ? -9.150 -3.115 24.747 1.00 96.12 290 GLN A N 1
ATOM 2404 C CA . GLN A 1 290 ? -8.999 -2.302 25.957 1.00 96.12 290 GLN A CA 1
ATOM 2405 C C . GLN A 1 290 ? -9.185 -0.810 25.661 1.00 96.12 290 GLN A C 1
ATOM 2407 O O . GLN A 1 290 ? -9.831 -0.096 26.427 1.00 96.12 290 GLN A O 1
ATOM 2412 N N . MET A 1 291 ? -8.634 -0.325 24.546 1.00 96.38 291 MET A N 1
ATOM 2413 C CA . MET A 1 291 ? -8.734 1.080 24.155 1.00 96.38 291 MET A CA 1
ATOM 2414 C C . MET A 1 291 ? -10.129 1.449 23.636 1.00 96.38 291 MET A C 1
ATOM 2416 O O . MET A 1 291 ? -10.595 2.557 23.905 1.00 96.38 291 MET A O 1
ATOM 2420 N N . LEU A 1 292 ? -10.819 0.539 22.942 1.00 95.44 292 LEU A N 1
ATOM 2421 C CA . LEU A 1 292 ? -12.166 0.759 22.403 1.00 95.44 292 LEU A CA 1
ATOM 2422 C C . LEU A 1 292 ? -13.178 1.147 23.486 1.00 95.44 292 LEU A C 1
ATOM 2424 O O . LEU A 1 292 ? -14.045 1.979 23.225 1.00 95.44 292 LEU A O 1
ATOM 2428 N N . GLU A 1 293 ? -13.028 0.637 24.713 1.00 94.81 293 GLU A N 1
ATOM 2429 C CA . GLU A 1 293 ? -13.890 1.001 25.847 1.00 94.81 293 GLU A CA 1
ATOM 2430 C C . GLU A 1 293 ? -13.894 2.514 26.132 1.00 94.81 293 GLU A C 1
ATOM 2432 O O . GLU A 1 293 ? -14.880 3.055 26.630 1.00 94.81 293 GLU A O 1
ATOM 2437 N N . PHE A 1 294 ? -12.815 3.220 25.794 1.00 96.12 294 PHE A N 1
ATOM 2438 C CA . PHE A 1 294 ? -12.651 4.646 26.084 1.00 96.12 294 PHE A CA 1
ATOM 2439 C C . PHE A 1 294 ? -12.913 5.549 24.883 1.00 96.12 294 PHE A C 1
ATOM 2441 O O . PHE A 1 294 ? -12.867 6.774 25.035 1.00 96.12 294 PHE A O 1
ATOM 2448 N N . LYS A 1 295 ? -13.166 4.980 23.700 1.00 94.88 295 LYS A N 1
ATOM 2449 C CA . LYS A 1 295 ? -13.374 5.751 22.478 1.00 94.88 295 LYS A CA 1
ATOM 2450 C C . LYS A 1 295 ? -14.796 6.305 22.444 1.00 94.88 295 LYS A C 1
ATOM 2452 O O . LYS A 1 295 ? -15.732 5.651 21.996 1.00 94.88 295 LYS A O 1
ATOM 2457 N N . THR A 1 296 ? -14.955 7.530 22.934 1.00 92.69 296 THR A N 1
ATOM 2458 C CA . THR A 1 296 ? -16.270 8.167 23.108 1.00 92.69 296 THR A CA 1
ATOM 2459 C C . THR A 1 296 ? -16.988 8.410 21.790 1.00 92.69 296 THR A C 1
ATOM 2461 O O . THR A 1 296 ? -18.203 8.348 21.746 1.00 92.69 296 THR A O 1
ATOM 2464 N N . GLU A 1 297 ? -16.256 8.643 20.703 1.00 91.00 297 GLU A N 1
ATOM 2465 C CA . GLU A 1 297 ? -16.833 8.851 19.373 1.00 91.00 297 GLU A CA 1
ATOM 2466 C C . GLU A 1 297 ? -17.535 7.599 18.830 1.00 91.00 297 GLU A C 1
ATOM 2468 O O . GLU A 1 297 ? -18.316 7.714 17.894 1.00 91.00 297 GLU A O 1
ATOM 2473 N N . TYR A 1 298 ? -17.242 6.417 19.387 1.00 89.69 298 TYR A N 1
ATOM 2474 C CA . TYR A 1 298 ? -17.837 5.135 18.984 1.00 89.69 298 TYR A CA 1
ATOM 2475 C C . TYR A 1 298 ? -18.938 4.681 19.946 1.00 89.69 298 TYR A C 1
ATOM 2477 O O . TYR A 1 298 ? -19.667 3.730 19.669 1.00 89.69 298 TYR A O 1
ATOM 2485 N N . GLN A 1 299 ? -19.047 5.346 21.094 1.00 81.38 299 GLN A N 1
ATOM 2486 C CA . GLN A 1 299 ? -20.166 5.189 22.003 1.00 81.38 299 GLN A CA 1
ATOM 2487 C C . GLN A 1 299 ? -21.293 6.028 21.404 1.00 81.38 299 GLN A C 1
ATOM 2489 O O . GLN A 1 299 ? -21.236 7.254 21.466 1.00 81.38 299 GLN A O 1
ATOM 2494 N N . ASN A 1 300 ? -22.252 5.381 20.735 1.00 66.62 300 ASN A N 1
ATOM 2495 C CA . ASN A 1 300 ? -23.371 6.097 20.120 1.00 66.62 300 ASN A CA 1
ATOM 2496 C C . ASN A 1 300 ? -24.023 7.074 21.119 1.00 66.62 300 ASN A C 1
ATOM 2498 O O . ASN A 1 300 ? -24.141 6.722 22.298 1.00 66.62 300 ASN A O 1
ATOM 2502 N N . PRO A 1 301 ? -24.461 8.260 20.663 1.00 48.59 301 PRO A N 1
ATOM 2503 C CA . PRO A 1 301 ? -25.430 9.067 21.397 1.00 48.59 301 PRO A CA 1
ATOM 2504 C C . PRO A 1 301 ? -26.776 8.352 21.583 1.00 48.59 301 PRO A C 1
ATOM 2506 O O . PRO A 1 301 ? -27.129 7.495 20.737 1.00 48.59 301 PRO A O 1
#

pLDDT: mean 80.12, std 18.04, range [25.61, 97.62]

Radius of gyration: 34.64 Å; chains: 1; bounding box: 75×63×92 Å

Organism: NCBI:txid104777

Sequence (301 aa):
MNESSNSNTDSEDEDFEMDGSLGHVDIDLIAEILEFCLDRHCNKRNLSVLIFSILRNFSVTFRDAELFLSQINCMSDKSAAKQLFKFKTEPLVDLVEDGRELTKSSDSVNNLIRSERMVRNDLKAWGYEYKRNSKRPYFLGHERQDVVNDRNQLIDYFVNRKEDYYKINENLEWIFPEDKPTILIFHDESTFRSCEQYHSRWLEKGYEPFLNKGRGRSLMISDFLVSHPSSPFFFLAEEQWNRATKKYPSLLETDGIHYDKNTCTGSIKPGQDSYFESDTILSQFERLFQMLEFKTEYQNP